Protein AF-A0A3D2NGG3-F1 (afdb_monomer)

Radius of gyration: 24.2 Å; Cα contacts (8 Å, |Δi|>4): 209; chains: 1; bounding box: 60×46×82 Å

Secondary structure (DSSP, 8-state):
-TT-HHHHHHHHHHHHHHSTTSBSTTSSB-GGG--S-GGGSHHHHHHHHHHHHHHHHHHHHHHHHHHHHTT-------HHHHHHHHHHHHHHHHHHHHHHHHHHHHHHHHHHHHHHHTT--TT-HHHHHHHHHHHHHHHHHHHHHHHHHHHHHHH-----HHHHHHHHHHHHHHHHHHHHHHHHHHHHHTT-HHHHHHHHHHHHHHHHHHHHHHHHHHHHHHHHHHHHHHTHHHHHS--SSHHHHHHHHHHHHHHHHHHHHHHHHHHHHHHHHHHHS--

Solvent-accessible surface area (backbone atoms only — not comparable to full-atom values): 15004 Å² total; per-residue (Å²): 118,98,83,41,69,71,63,48,53,42,48,47,52,39,47,23,72,75,41,58,40,48,52,36,95,81,32,69,36,48,71,83,77,61,77,61,72,48,79,79,34,73,67,31,49,50,49,49,52,51,49,53,52,51,51,35,48,51,49,48,54,51,26,51,52,44,10,56,72,60,73,52,77,82,72,98,63,61,68,67,61,56,50,53,52,31,47,54,50,52,50,51,51,52,50,49,49,54,48,48,27,51,48,51,55,51,48,57,54,51,48,51,53,53,30,60,74,68,71,46,62,83,85,38,70,65,55,50,51,52,50,51,48,51,51,54,52,52,50,32,51,50,41,17,50,48,44,39,50,49,44,55,74,42,38,78,56,88,61,55,68,70,40,40,51,56,19,13,46,53,21,8,53,46,48,48,54,47,48,59,53,42,58,58,51,56,68,64,44,72,83,40,80,89,44,23,59,56,46,28,51,50,45,43,51,49,49,53,51,52,48,50,50,33,49,49,54,20,46,48,48,24,45,53,46,35,52,45,62,75,36,56,68,51,59,76,67,42,64,91,42,76,66,50,44,53,52,50,54,52,51,53,52,52,50,51,55,48,53,51,52,50,52,53,50,51,54,51,51,52,53,52,51,58,52,61,77,73,109

pLDDT: mean 75.13, std 11.51, range [45.25, 94.81]

Mean predicted aligned error: 13.29 Å

Structure (mmCIF, N/CA/C/O backbone):
data_AF-A0A3D2NGG3-F1
#
_entry.id   AF-A0A3D2NGG3-F1
#
loop_
_atom_site.group_PDB
_atom_site.id
_atom_site.type_symbol
_atom_site.label_atom_id
_atom_site.label_alt_id
_atom_site.label_comp_id
_atom_site.label_asym_id
_atom_site.label_entity_id
_atom_site.label_seq_id
_atom_site.pdbx_PDB_ins_code
_atom_site.Cartn_x
_atom_site.Cartn_y
_atom_site.Cartn_z
_atom_site.occupancy
_atom_site.B_iso_or_equiv
_atom_site.auth_seq_id
_atom_site.auth_comp_id
_atom_site.auth_asym_id
_atom_site.auth_atom_id
_atom_site.pdbx_PDB_model_num
ATOM 1 N N . LEU A 1 1 ? 19.028 -17.824 -7.554 1.00 50.25 1 LEU A N 1
ATOM 2 C CA . LEU A 1 1 ? 19.155 -16.532 -8.267 1.00 50.25 1 LEU A CA 1
ATOM 3 C C . LEU A 1 1 ? 20.540 -16.339 -8.903 1.00 50.25 1 LEU A C 1
ATOM 5 O O . LEU A 1 1 ? 20.584 -15.770 -9.978 1.00 50.25 1 LEU A O 1
ATOM 9 N N . ALA A 1 2 ? 21.631 -16.884 -8.337 1.00 45.25 2 ALA A N 1
ATOM 10 C CA . ALA A 1 2 ? 23.031 -16.719 -8.787 1.00 45.25 2 ALA A CA 1
ATOM 11 C C . ALA A 1 2 ? 23.431 -17.315 -10.169 1.00 45.25 2 ALA A C 1
ATOM 13 O O . ALA A 1 2 ? 24.574 -17.709 -10.363 1.00 45.25 2 ALA A O 1
ATOM 14 N N . GLY A 1 3 ? 22.511 -17.426 -11.127 1.00 52.50 3 GLY A N 1
ATOM 15 C CA . GLY A 1 3 ? 22.815 -17.984 -12.452 1.00 52.50 3 GLY A CA 1
ATOM 16 C C . GLY A 1 3 ? 21.812 -17.646 -13.553 1.00 52.50 3 GLY A C 1
ATOM 17 O O . GLY A 1 3 ? 21.870 -18.258 -14.613 1.00 52.50 3 GLY A O 1
ATOM 18 N N . ASN A 1 4 ? 20.878 -16.717 -13.316 1.00 64.44 4 ASN A N 1
ATOM 19 C CA . ASN A 1 4 ? 19.940 -16.267 -14.342 1.00 64.44 4 ASN A CA 1
ATOM 20 C C . ASN A 1 4 ? 19.914 -14.727 -14.386 1.00 64.44 4 ASN A C 1
ATOM 22 O O . ASN A 1 4 ? 19.189 -14.132 -13.587 1.00 64.44 4 ASN A O 1
ATOM 26 N N . PRO A 1 5 ? 20.691 -14.098 -15.291 1.00 68.69 5 PRO A N 1
ATOM 27 C CA . PRO A 1 5 ? 20.763 -12.642 -15.438 1.00 68.69 5 PRO A CA 1
ATOM 28 C C . PRO A 1 5 ? 19.385 -12.002 -15.632 1.00 68.69 5 PRO A C 1
ATOM 30 O O . PRO A 1 5 ? 19.067 -11.022 -14.978 1.00 68.69 5 PRO A O 1
ATOM 33 N N . GLN A 1 6 ? 18.494 -12.648 -16.393 1.00 63.88 6 GLN A N 1
ATOM 34 C CA . GLN A 1 6 ? 17.134 -12.144 -16.615 1.00 63.88 6 GLN A CA 1
ATOM 35 C C . GLN A 1 6 ? 16.293 -12.094 -15.332 1.00 63.88 6 GLN A C 1
ATOM 37 O O . GLN A 1 6 ? 15.443 -11.224 -15.182 1.00 63.88 6 GLN A O 1
ATOM 42 N N . ALA A 1 7 ? 16.505 -13.027 -14.397 1.00 63.72 7 ALA A N 1
ATOM 43 C CA . ALA A 1 7 ? 15.802 -13.017 -13.114 1.00 63.72 7 ALA A CA 1
ATOM 44 C C . ALA A 1 7 ? 16.377 -11.974 -12.142 1.00 63.72 7 ALA A C 1
ATOM 46 O O . 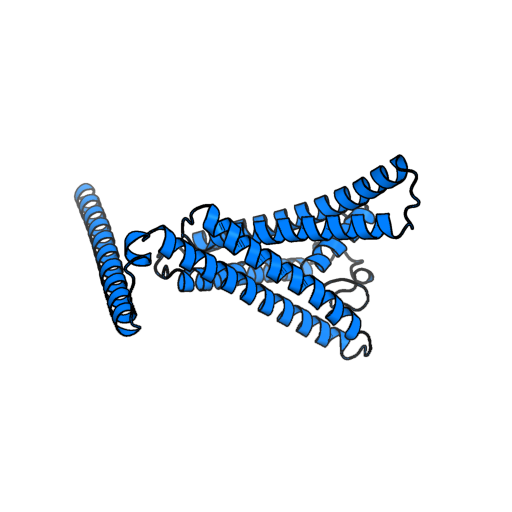ALA A 1 7 ? 15.672 -11.540 -11.234 1.00 63.72 7 ALA A O 1
ATOM 47 N N . TRP A 1 8 ? 17.650 -11.611 -12.311 1.00 67.12 8 TRP A N 1
ATOM 48 C CA . TRP A 1 8 ? 18.311 -10.558 -11.547 1.00 67.12 8 TRP A CA 1
ATOM 49 C C . TRP A 1 8 ? 17.863 -9.176 -12.025 1.00 67.12 8 TRP A C 1
ATOM 51 O O . TRP A 1 8 ? 17.394 -8.386 -11.212 1.00 67.12 8 TRP A O 1
ATOM 61 N N . ASP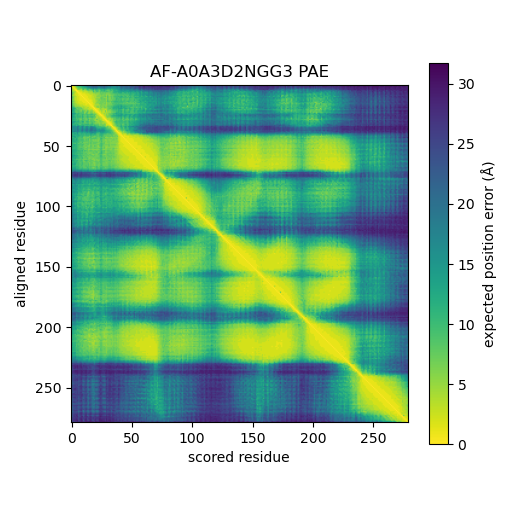 A 1 9 ? 17.862 -8.950 -13.338 1.00 68.06 9 ASP A N 1
ATOM 62 C CA . ASP A 1 9 ? 17.388 -7.701 -13.940 1.00 68.06 9 ASP A CA 1
ATOM 63 C C . ASP A 1 9 ? 15.902 -7.481 -13.647 1.00 68.06 9 ASP A C 1
ATOM 65 O O . ASP A 1 9 ? 15.510 -6.413 -13.196 1.00 68.06 9 ASP A O 1
ATOM 69 N N . ALA A 1 10 ? 15.071 -8.524 -13.750 1.00 65.25 10 ALA A N 1
ATOM 70 C CA . ALA A 1 10 ? 13.656 -8.413 -13.397 1.00 65.25 10 ALA A CA 1
ATOM 71 C C . ALA A 1 10 ? 13.411 -8.137 -11.901 1.00 65.25 10 ALA A C 1
ATOM 73 O O . ALA A 1 10 ? 12.390 -7.548 -11.545 1.00 65.25 10 ALA A O 1
ATOM 74 N N . LEU A 1 11 ? 14.314 -8.577 -11.015 1.00 67.19 11 LEU A N 1
ATOM 75 C CA . LEU A 1 11 ? 14.250 -8.243 -9.592 1.00 67.19 11 LEU A CA 1
ATOM 76 C C . LEU A 1 11 ? 14.628 -6.777 -9.368 1.00 67.19 11 LEU A C 1
ATOM 78 O O . LEU A 1 11 ? 13.937 -6.101 -8.609 1.00 67.19 11 LEU A O 1
ATOM 82 N N . ILE A 1 12 ? 15.685 -6.296 -10.029 1.00 69.81 12 ILE A N 1
ATOM 83 C CA . ILE A 1 12 ? 16.102 -4.889 -9.989 1.00 69.81 12 ILE A CA 1
ATOM 84 C C . ILE A 1 12 ? 14.973 -4.004 -10.514 1.00 69.81 12 ILE A C 1
ATOM 86 O O . ILE A 1 12 ? 14.537 -3.108 -9.800 1.00 69.81 12 ILE A O 1
ATOM 90 N N . ASP A 1 13 ? 14.415 -4.331 -11.678 1.00 66.44 13 ASP A N 1
ATOM 91 C CA . ASP A 1 13 ? 13.295 -3.609 -12.279 1.00 66.44 13 ASP A CA 1
ATOM 92 C C . ASP A 1 13 ? 12.064 -3.615 -11.368 1.00 66.44 13 ASP A C 1
ATOM 94 O O . ASP A 1 13 ? 11.377 -2.606 -11.234 1.00 66.44 13 ASP A O 1
ATOM 98 N N . ALA A 1 14 ? 11.744 -4.738 -10.720 1.00 65.75 14 ALA A N 1
ATOM 99 C CA . ALA A 1 14 ? 10.612 -4.801 -9.799 1.00 65.75 14 ALA A CA 1
ATOM 100 C C . ALA A 1 14 ? 10.831 -3.946 -8.545 1.00 65.75 14 ALA A C 1
ATOM 102 O O . ALA A 1 14 ? 9.887 -3.329 -8.050 1.00 65.75 14 ALA A O 1
ATOM 103 N N . VAL A 1 15 ? 12.062 -3.910 -8.030 1.00 67.81 15 VAL A N 1
ATOM 104 C CA . VAL A 1 15 ? 12.429 -3.080 -6.881 1.00 67.81 15 VAL A CA 1
ATOM 105 C C . VAL A 1 15 ? 12.409 -1.600 -7.259 1.00 67.81 15 VAL A C 1
ATOM 107 O O . VAL A 1 15 ? 11.800 -0.823 -6.528 1.00 67.81 15 VAL A O 1
ATOM 110 N N . ASP A 1 16 ? 12.990 -1.216 -8.395 1.00 70.56 16 ASP A N 1
ATOM 111 C CA . ASP A 1 16 ? 13.032 0.177 -8.857 1.00 70.56 16 ASP A CA 1
ATOM 112 C C . ASP A 1 16 ? 11.640 0.701 -9.251 1.00 70.56 16 ASP A C 1
ATOM 114 O O . ASP A 1 16 ? 11.283 1.829 -8.924 1.00 70.56 16 ASP A O 1
ATOM 118 N N . ASN A 1 17 ? 10.772 -0.146 -9.821 1.00 65.94 17 ASN A N 1
ATOM 119 C CA . ASN A 1 17 ? 9.373 0.221 -10.088 1.00 65.94 17 ASN A CA 1
ATOM 120 C C . ASN A 1 17 ? 8.585 0.566 -8.813 1.00 65.94 17 ASN A C 1
ATOM 122 O O . ASN A 1 17 ? 7.640 1.355 -8.855 1.00 65.94 17 ASN A O 1
ATOM 126 N N . VAL A 1 18 ? 8.935 -0.046 -7.681 1.00 64.06 18 VAL A N 1
ATOM 127 C CA . VAL A 1 18 ? 8.228 0.146 -6.404 1.00 64.06 18 VAL A CA 1
ATOM 128 C C . VAL A 1 18 ? 8.896 1.225 -5.561 1.00 64.06 18 VAL A C 1
ATOM 130 O O . VAL A 1 18 ? 8.219 1.943 -4.820 1.00 64.06 18 VAL A O 1
ATOM 133 N N . ILE A 1 19 ? 10.221 1.325 -5.642 1.00 67.25 19 ILE A N 1
ATOM 134 C CA . ILE A 1 19 ? 11.045 2.292 -4.929 1.00 67.25 19 ILE A CA 1
ATOM 135 C C . ILE A 1 19 ? 12.067 2.882 -5.914 1.00 67.25 19 ILE A C 1
ATOM 137 O O . ILE A 1 19 ? 13.219 2.438 -5.950 1.00 67.25 19 ILE A O 1
ATOM 141 N N . PRO A 1 20 ? 11.656 3.897 -6.686 1.00 65.38 20 PRO A N 1
ATOM 142 C CA . PRO A 1 20 ? 12.514 4.533 -7.677 1.00 65.38 20 PRO A CA 1
ATOM 143 C C . PRO A 1 20 ? 13.765 5.154 -7.044 1.00 65.38 20 PRO A C 1
ATOM 145 O O . PRO A 1 20 ? 13.686 5.878 -6.044 1.00 65.38 20 PRO A O 1
ATOM 148 N N . GLY A 1 21 ? 14.927 4.886 -7.645 1.00 63.31 21 GLY A N 1
ATOM 149 C CA . GLY A 1 21 ? 16.224 5.437 -7.229 1.00 63.31 21 GLY A CA 1
ATOM 150 C C . GLY A 1 21 ? 16.903 4.686 -6.078 1.00 63.31 21 GLY A C 1
ATOM 151 O O . GLY A 1 21 ? 17.885 5.180 -5.511 1.00 63.31 21 GLY A O 1
ATOM 152 N N . LEU A 1 22 ? 16.393 3.504 -5.716 1.00 68.94 22 LEU A N 1
ATOM 153 C CA . LEU A 1 22 ? 17.019 2.626 -4.727 1.00 68.94 22 LEU A CA 1
ATOM 154 C C . LEU A 1 22 ? 18.158 1.795 -5.337 1.00 68.94 22 LEU A C 1
ATOM 156 O O . LEU A 1 22 ? 19.201 1.651 -4.701 1.00 68.94 22 LEU A O 1
ATOM 160 N N . VAL A 1 23 ? 17.963 1.257 -6.546 1.00 64.62 23 VAL A N 1
ATOM 161 C CA . VAL A 1 23 ? 18.878 0.301 -7.191 1.00 64.62 23 VAL A CA 1
ATOM 162 C C . VAL A 1 23 ? 19.018 0.633 -8.679 1.00 64.62 23 VAL A C 1
ATOM 164 O O . VAL A 1 23 ? 18.010 0.770 -9.360 1.00 64.62 23 VAL A O 1
ATOM 167 N N . GLY A 1 24 ? 20.251 0.741 -9.184 1.00 63.25 24 GLY A N 1
ATOM 168 C CA . GLY A 1 24 ? 20.552 1.037 -10.595 1.00 63.25 24 GLY A CA 1
ATOM 169 C C . GLY A 1 24 ? 21.766 1.958 -10.773 1.00 63.25 24 GLY A C 1
ATOM 170 O O . GLY A 1 24 ? 22.259 2.523 -9.796 1.00 63.25 24 GLY A O 1
ATOM 171 N N . GLU A 1 25 ? 22.238 2.141 -12.012 1.00 57.00 25 GLU A N 1
ATOM 172 C CA . GLU A 1 25 ? 23.395 3.005 -12.316 1.00 57.00 25 GLU A CA 1
ATOM 173 C C . GLU A 1 25 ? 23.158 4.446 -11.811 1.00 57.00 25 GLU A C 1
ATOM 175 O O . GLU A 1 25 ? 22.238 5.140 -12.249 1.00 57.00 25 GLU A O 1
ATOM 180 N N . GLY A 1 26 ? 23.979 4.903 -10.856 1.00 59.25 26 GLY A N 1
ATOM 181 C CA . GLY A 1 26 ? 23.846 6.227 -10.225 1.00 59.25 26 GLY A CA 1
ATOM 182 C C . GLY A 1 26 ? 22.825 6.329 -9.076 1.00 59.25 26 GLY A C 1
ATOM 183 O O . GLY A 1 26 ? 22.528 7.443 -8.636 1.00 59.25 26 GLY A O 1
ATOM 184 N N . SER A 1 27 ? 22.303 5.200 -8.583 1.00 65.06 27 SER A N 1
ATOM 185 C CA . SER A 1 27 ? 21.376 5.105 -7.438 1.00 65.06 27 SER A CA 1
ATOM 186 C C . SER A 1 27 ? 22.094 4.826 -6.103 1.00 65.06 27 SER A C 1
ATOM 188 O O . SER A 1 27 ? 23.321 4.805 -6.038 1.00 65.06 27 SER A O 1
ATOM 190 N N . LEU A 1 28 ? 21.340 4.633 -5.007 1.00 65.31 28 LEU A N 1
ATOM 191 C CA . LEU A 1 28 ? 21.904 4.316 -3.677 1.00 65.31 28 LEU A CA 1
ATOM 192 C C . LEU A 1 28 ? 22.725 3.026 -3.651 1.00 65.31 28 LEU A C 1
ATOM 194 O O . LEU A 1 28 ? 23.661 2.917 -2.859 1.00 65.31 28 LEU A O 1
ATOM 198 N N . ILE A 1 29 ? 22.321 2.044 -4.455 1.00 66.69 29 ILE A N 1
ATOM 199 C CA . ILE A 1 29 ? 22.937 0.725 -4.532 1.00 66.69 29 ILE A CA 1
ATOM 200 C C . ILE A 1 29 ? 23.225 0.436 -6.003 1.00 66.69 29 ILE A C 1
ATOM 202 O O . ILE A 1 29 ? 22.293 0.310 -6.802 1.00 66.69 29 ILE A O 1
ATOM 206 N N . ASP A 1 30 ? 24.507 0.319 -6.339 1.00 66.44 30 ASP A N 1
ATOM 207 C CA . ASP A 1 30 ? 24.938 -0.122 -7.660 1.00 66.44 30 ASP A CA 1
ATOM 208 C C . ASP A 1 30 ? 24.925 -1.665 -7.710 1.00 66.44 30 ASP A C 1
ATOM 210 O O . ASP A 1 30 ? 25.570 -2.306 -6.870 1.00 66.44 30 ASP A O 1
ATOM 214 N N . PRO A 1 31 ? 24.159 -2.297 -8.620 1.00 63.16 31 PRO A N 1
ATOM 215 C CA . PRO A 1 31 ? 24.103 -3.753 -8.739 1.00 63.16 31 PRO A CA 1
ATOM 216 C C . PRO A 1 31 ? 25.460 -4.402 -9.016 1.00 63.16 31 PRO A C 1
ATOM 218 O O . PRO A 1 31 ? 25.675 -5.543 -8.598 1.00 63.16 31 PRO A O 1
ATOM 221 N N . ASP A 1 32 ? 26.369 -3.690 -9.683 1.00 66.88 32 ASP A N 1
ATOM 222 C CA . ASP A 1 32 ? 27.690 -4.206 -10.052 1.00 66.88 32 ASP A CA 1
ATOM 223 C C . ASP A 1 32 ? 28.629 -4.323 -8.836 1.00 66.88 32 ASP A C 1
ATOM 225 O O . ASP A 1 32 ? 29.522 -5.179 -8.802 1.00 66.88 32 ASP A O 1
ATOM 229 N N . ASP A 1 33 ? 28.354 -3.556 -7.774 1.00 65.62 33 ASP A N 1
ATOM 230 C CA . ASP A 1 33 ? 29.046 -3.639 -6.483 1.00 65.62 33 ASP A CA 1
ATOM 231 C C . ASP A 1 33 ? 28.549 -4.815 -5.611 1.00 65.62 33 ASP A C 1
ATOM 233 O O . ASP A 1 33 ? 29.164 -5.156 -4.597 1.00 65.62 33 ASP A O 1
ATOM 237 N N . LEU A 1 34 ? 27.455 -5.491 -5.996 1.00 63.12 34 LEU A N 1
ATOM 238 C CA . LEU A 1 34 ? 26.854 -6.619 -5.262 1.00 63.12 34 LEU A CA 1
ATOM 239 C C . LEU A 1 34 ? 27.427 -7.990 -5.681 1.00 63.12 34 LEU A C 1
ATOM 241 O O . LEU A 1 34 ? 26.733 -9.008 -5.639 1.00 63.12 34 LEU A O 1
ATOM 245 N N . THR A 1 35 ? 28.697 -8.036 -6.087 1.00 57.94 35 THR A N 1
ATOM 246 C CA . THR A 1 35 ? 29.365 -9.244 -6.608 1.00 57.94 35 THR A CA 1
ATOM 247 C C . THR A 1 35 ? 29.734 -10.276 -5.534 1.00 57.94 35 THR A C 1
ATOM 249 O O . THR A 1 35 ? 29.907 -11.455 -5.854 1.00 57.94 35 THR A O 1
ATOM 252 N N . GLU A 1 36 ? 29.805 -9.898 -4.255 1.00 58.12 36 GLU A N 1
ATOM 253 C CA . GLU A 1 36 ? 29.999 -10.858 -3.161 1.00 58.12 36 GLU A CA 1
ATOM 254 C C . GLU A 1 36 ? 28.663 -11.383 -2.601 1.00 58.12 36 GLU A C 1
ATOM 256 O O . GLU A 1 36 ? 27.677 -10.644 -2.568 1.00 58.12 36 GLU A O 1
ATOM 261 N N . PRO A 1 37 ? 28.589 -12.630 -2.079 1.00 58.28 37 PRO A N 1
ATOM 262 C CA . PRO A 1 37 ? 27.421 -13.135 -1.358 1.00 58.28 37 PRO A CA 1
ATOM 263 C C . PRO A 1 37 ? 27.252 -12.424 -0.000 1.00 58.28 37 PRO A C 1
ATOM 265 O O . PRO A 1 37 ? 27.333 -13.033 1.068 1.00 58.28 37 PRO A O 1
ATOM 268 N N . ILE A 1 38 ? 26.967 -11.119 -0.022 1.00 58.62 38 ILE A N 1
ATOM 269 C CA . ILE A 1 38 ? 26.677 -10.291 1.153 1.00 58.62 38 ILE A CA 1
ATOM 270 C C . ILE A 1 38 ? 25.535 -10.932 1.948 1.00 58.62 38 ILE A C 1
ATOM 272 O O . ILE A 1 38 ? 25.581 -10.936 3.176 1.00 58.62 38 ILE A O 1
ATOM 276 N N . ALA A 1 39 ? 24.583 -11.575 1.261 1.00 57.31 39 ALA A N 1
ATOM 277 C CA . ALA A 1 39 ? 23.449 -12.293 1.842 1.00 57.31 39 ALA A CA 1
ATOM 278 C C . ALA A 1 39 ? 23.824 -13.414 2.838 1.00 57.31 39 ALA A C 1
ATOM 280 O O . ALA A 1 39 ? 22.993 -13.770 3.669 1.00 57.31 39 ALA A O 1
ATOM 281 N N . LEU A 1 40 ? 25.046 -13.964 2.783 1.00 62.91 40 LEU A N 1
ATOM 282 C CA . LEU A 1 40 ? 25.532 -14.994 3.718 1.00 62.91 40 LEU A CA 1
ATOM 283 C C . LEU A 1 40 ? 26.563 -14.463 4.731 1.00 62.91 40 LEU A C 1
ATOM 285 O O . LEU A 1 40 ? 27.073 -15.226 5.551 1.00 62.91 40 LEU A O 1
ATOM 289 N N . SER A 1 41 ? 26.872 -13.166 4.696 1.00 80.12 41 SER A N 1
ATOM 290 C CA . SER A 1 41 ? 27.786 -12.524 5.644 1.00 80.12 41 SER A CA 1
ATOM 291 C C . SER A 1 41 ? 27.077 -12.131 6.948 1.00 80.12 41 SER A C 1
ATOM 293 O O . SER A 1 41 ? 25.864 -11.918 6.978 1.00 80.12 41 SER A O 1
ATOM 295 N N . PHE A 1 42 ? 27.836 -11.961 8.036 1.00 81.69 42 PHE A N 1
ATOM 296 C CA . PHE A 1 42 ? 27.299 -11.427 9.298 1.00 81.69 42 PHE A CA 1
ATOM 297 C C . PHE A 1 42 ? 26.666 -10.037 9.113 1.00 81.69 42 PHE A C 1
ATOM 299 O O . PHE A 1 42 ? 25.619 -9.748 9.691 1.00 81.69 42 PHE A O 1
ATOM 306 N N . ALA A 1 43 ? 27.264 -9.201 8.258 1.00 80.69 43 ALA A N 1
ATOM 307 C CA . ALA A 1 43 ? 26.724 -7.892 7.906 1.00 80.69 43 ALA A CA 1
ATOM 308 C C . ALA A 1 43 ? 25.381 -8.004 7.164 1.00 80.69 43 ALA A C 1
ATOM 310 O O . ALA A 1 43 ? 24.451 -7.271 7.489 1.00 80.69 43 ALA A O 1
ATOM 311 N N . GLY A 1 44 ? 25.248 -8.954 6.233 1.00 80.50 44 GLY A N 1
ATOM 312 C CA . GLY A 1 44 ? 23.994 -9.230 5.526 1.00 80.50 44 GLY A CA 1
ATOM 313 C C . GLY A 1 44 ? 22.899 -9.794 6.427 1.00 80.50 44 GLY A C 1
ATOM 314 O O . GLY A 1 44 ? 21.737 -9.417 6.310 1.00 80.50 44 GLY A O 1
ATOM 315 N N . ALA A 1 45 ? 23.259 -10.652 7.384 1.00 82.19 45 ALA A N 1
ATOM 316 C CA . ALA A 1 45 ? 22.313 -11.125 8.389 1.00 82.19 45 ALA A CA 1
ATOM 317 C C . ALA A 1 45 ? 21.804 -9.965 9.263 1.00 82.19 45 ALA A C 1
ATOM 319 O O . ALA A 1 45 ? 20.603 -9.847 9.507 1.00 82.19 45 ALA A O 1
ATOM 320 N N . LEU A 1 46 ? 22.703 -9.077 9.703 1.00 87.00 46 LEU A N 1
ATOM 321 C CA . LEU A 1 46 ? 22.342 -7.925 10.526 1.00 87.00 46 LEU A CA 1
ATOM 322 C C . LEU A 1 46 ? 21.505 -6.896 9.750 1.00 87.00 46 LEU A C 1
ATOM 324 O O . LEU A 1 46 ? 20.530 -6.374 10.293 1.00 87.00 46 LEU A O 1
ATOM 328 N N . SER A 1 47 ? 21.836 -6.636 8.481 1.00 83.81 47 SER A N 1
ATOM 329 C CA . SER A 1 47 ? 21.060 -5.734 7.624 1.00 83.81 47 SER A CA 1
ATOM 330 C C . SER A 1 47 ? 19.663 -6.285 7.343 1.00 83.81 47 SER A C 1
ATOM 332 O O . SER A 1 47 ? 18.694 -5.531 7.409 1.00 83.81 47 SER A O 1
ATOM 334 N N . LEU A 1 48 ? 19.525 -7.600 7.137 1.00 82.62 48 LEU A N 1
ATOM 335 C CA . LEU A 1 48 ? 18.230 -8.255 6.964 1.00 82.62 48 LEU A CA 1
ATOM 336 C C . LEU A 1 48 ? 17.355 -8.123 8.217 1.00 82.62 48 LEU A C 1
ATOM 338 O O . LEU A 1 48 ? 16.175 -7.791 8.113 1.00 82.62 48 LEU A O 1
ATOM 342 N N . VAL A 1 49 ? 17.926 -8.335 9.406 1.00 86.19 49 VAL A N 1
ATOM 343 C CA . VAL A 1 49 ? 17.205 -8.146 10.676 1.00 86.19 49 VAL A CA 1
ATOM 344 C C . VAL A 1 49 ? 16.763 -6.690 10.839 1.00 86.19 49 VAL A C 1
ATOM 346 O O . VAL A 1 49 ? 15.611 -6.440 11.196 1.00 86.19 49 VAL A O 1
ATOM 349 N N . GLY A 1 50 ? 17.643 -5.733 10.532 1.00 87.81 50 GLY A N 1
ATOM 350 C CA . GLY A 1 50 ? 17.315 -4.307 10.545 1.00 87.81 50 GLY A CA 1
ATOM 351 C C . GLY A 1 50 ? 16.185 -3.954 9.575 1.00 87.81 50 GLY A C 1
ATOM 352 O O . GLY A 1 50 ? 15.240 -3.269 9.962 1.00 87.81 50 GLY A O 1
ATOM 353 N N . LEU A 1 51 ? 16.232 -4.480 8.349 1.00 84.19 51 LEU A N 1
ATOM 354 C CA . LEU A 1 51 ? 15.217 -4.269 7.316 1.00 84.19 51 LEU A CA 1
ATOM 355 C C . LEU A 1 51 ? 13.856 -4.840 7.728 1.00 84.19 51 LEU A C 1
ATOM 357 O O . LEU A 1 51 ? 12.841 -4.154 7.616 1.00 84.19 51 LEU A O 1
ATOM 361 N N . ILE A 1 52 ? 13.826 -6.068 8.252 1.00 82.88 52 ILE A N 1
ATOM 362 C CA . ILE A 1 52 ? 12.596 -6.694 8.756 1.00 82.88 52 ILE A CA 1
ATOM 363 C C . ILE A 1 52 ? 12.034 -5.879 9.926 1.00 82.88 52 ILE A C 1
ATOM 365 O O . ILE A 1 52 ? 10.835 -5.604 9.963 1.00 82.88 52 ILE A O 1
ATOM 369 N N . GLY A 1 53 ? 12.892 -5.445 10.854 1.00 84.25 53 GLY A N 1
ATOM 370 C CA . GLY A 1 53 ? 12.499 -4.583 11.968 1.00 84.25 53 GLY A CA 1
ATOM 371 C C . GLY A 1 53 ? 11.888 -3.261 11.497 1.00 84.25 53 GLY A C 1
ATOM 372 O O . GLY A 1 53 ? 10.819 -2.874 11.972 1.00 84.25 53 GLY A O 1
ATOM 373 N N . ALA A 1 54 ? 12.512 -2.605 10.517 1.00 85.75 54 ALA A N 1
ATOM 374 C CA . ALA A 1 54 ? 12.015 -1.369 9.921 1.00 85.75 54 ALA A CA 1
ATOM 375 C C . ALA A 1 54 ? 10.674 -1.574 9.199 1.00 85.75 54 ALA A C 1
ATOM 377 O O . ALA A 1 54 ? 9.750 -0.788 9.401 1.00 85.75 54 ALA A O 1
ATOM 378 N N . ALA A 1 55 ? 10.525 -2.652 8.423 1.00 82.94 55 ALA A N 1
ATOM 379 C CA . ALA A 1 55 ? 9.285 -2.977 7.717 1.00 82.94 55 ALA A CA 1
ATOM 380 C C . ALA A 1 55 ? 8.124 -3.244 8.688 1.00 82.94 55 ALA A C 1
ATOM 382 O O . ALA A 1 55 ? 7.026 -2.711 8.527 1.00 82.94 55 ALA A O 1
ATOM 383 N N . ILE A 1 56 ? 8.375 -4.021 9.743 1.00 82.94 56 ILE A N 1
ATOM 384 C CA . ILE A 1 56 ? 7.401 -4.280 10.807 1.00 82.94 56 ILE A CA 1
ATOM 385 C C . ILE A 1 56 ? 7.010 -2.980 11.519 1.00 82.94 56 ILE A C 1
ATOM 387 O O . ILE A 1 56 ? 5.823 -2.763 11.781 1.00 82.94 56 ILE A O 1
ATOM 391 N N . GLY A 1 57 ? 7.988 -2.119 11.818 1.00 84.19 57 GLY A N 1
ATOM 392 C CA . GLY A 1 57 ? 7.763 -0.805 12.415 1.00 84.19 57 GLY A CA 1
ATOM 393 C C . GLY A 1 57 ? 6.912 0.096 11.521 1.00 84.19 57 GLY A C 1
ATOM 394 O O . GLY A 1 57 ? 5.932 0.669 11.991 1.00 84.19 57 GLY A O 1
ATOM 395 N N . ALA A 1 58 ? 7.214 0.153 10.223 1.00 85.62 58 ALA A N 1
ATOM 396 C CA . ALA A 1 58 ? 6.452 0.919 9.239 1.00 85.62 58 ALA A CA 1
ATOM 397 C C . ALA A 1 58 ? 4.993 0.444 9.142 1.00 85.62 58 ALA A C 1
ATOM 399 O O . ALA A 1 58 ? 4.074 1.262 9.197 1.00 85.62 58 ALA A O 1
ATOM 400 N N . ILE A 1 59 ? 4.762 -0.874 9.090 1.00 84.50 59 ILE A N 1
ATOM 401 C CA . ILE A 1 59 ? 3.412 -1.462 9.107 1.00 84.50 59 ILE A CA 1
ATOM 402 C C . ILE A 1 59 ? 2.685 -1.128 10.414 1.00 84.50 59 ILE A C 1
ATOM 404 O O . ILE A 1 59 ? 1.492 -0.823 10.394 1.00 84.50 59 ILE A O 1
ATOM 408 N N . GLY A 1 60 ? 3.389 -1.177 11.548 1.00 83.12 60 GLY A N 1
ATOM 409 C CA . GLY A 1 60 ? 2.856 -0.783 12.850 1.00 83.12 60 GLY A CA 1
ATOM 410 C C . GLY A 1 60 ? 2.392 0.673 12.863 1.00 83.12 60 GLY A C 1
ATOM 411 O O . GLY A 1 60 ? 1.242 0.941 13.200 1.00 83.12 60 GLY A O 1
ATOM 412 N N . SER A 1 61 ? 3.245 1.597 12.420 1.00 87.38 61 SER A N 1
ATOM 413 C CA . SER A 1 61 ? 2.928 3.027 12.322 1.00 87.38 61 SER A CA 1
ATOM 414 C C . SER A 1 61 ? 1.751 3.296 11.387 1.00 87.38 61 SER A C 1
ATOM 416 O O . SER A 1 61 ? 0.837 4.037 11.748 1.00 87.38 61 SER A O 1
ATOM 418 N N . LEU A 1 62 ? 1.725 2.652 10.216 1.00 86.19 62 LEU A N 1
ATOM 419 C CA . LEU A 1 62 ? 0.626 2.785 9.262 1.00 86.19 62 LEU A CA 1
ATOM 420 C C . LEU A 1 62 ? -0.686 2.246 9.842 1.00 86.19 62 LEU A C 1
ATOM 422 O O . LEU A 1 62 ? -1.730 2.878 9.698 1.00 86.19 62 LEU A O 1
ATOM 426 N N . ARG A 1 63 ? -0.642 1.110 10.549 1.00 86.81 63 ARG A N 1
ATOM 427 C CA . ARG A 1 63 ? -1.812 0.555 11.240 1.00 86.81 63 ARG A CA 1
ATOM 428 C C . ARG A 1 63 ? -2.354 1.539 12.260 1.00 86.81 63 ARG A C 1
ATOM 430 O O . ARG A 1 63 ? -3.559 1.772 12.267 1.00 86.81 63 ARG A O 1
ATOM 437 N N . THR A 1 64 ? -1.489 2.084 13.109 1.00 85.31 64 THR A N 1
ATOM 438 C CA . THR A 1 64 ? -1.886 3.064 14.121 1.00 85.31 64 THR A CA 1
ATOM 439 C C . THR A 1 64 ? -2.530 4.271 13.456 1.00 85.31 64 THR A C 1
ATOM 441 O O . THR A 1 64 ? -3.647 4.614 13.815 1.00 85.31 64 THR A O 1
ATOM 444 N N . ALA A 1 65 ? -1.912 4.835 12.416 1.00 88.56 65 ALA A N 1
ATOM 445 C CA . ALA A 1 65 ? -2.463 5.978 11.693 1.00 88.56 65 ALA A CA 1
ATOM 446 C C . ALA A 1 65 ? -3.843 5.686 11.071 1.00 88.56 65 ALA A C 1
ATOM 448 O O . ALA A 1 65 ? -4.776 6.466 11.257 1.00 88.56 65 ALA A O 1
ATOM 449 N N . ILE A 1 66 ? -4.016 4.545 10.390 1.00 87.75 66 ILE A N 1
ATOM 450 C CA . ILE A 1 66 ? -5.310 4.155 9.803 1.00 87.75 66 ILE A CA 1
ATOM 451 C C . ILE A 1 66 ? -6.360 3.919 10.898 1.00 87.75 66 ILE A C 1
ATOM 453 O O . ILE A 1 66 ? -7.506 4.335 10.744 1.00 87.75 66 ILE A O 1
ATOM 457 N N . ARG A 1 67 ? -5.992 3.281 12.016 1.00 85.62 67 ARG A N 1
ATOM 458 C CA . ARG A 1 67 ? -6.901 3.068 13.154 1.00 85.62 67 ARG A CA 1
ATOM 459 C C . ARG A 1 67 ? -7.289 4.370 13.841 1.00 85.62 67 ARG A C 1
ATOM 461 O O . ARG A 1 67 ? -8.438 4.497 14.243 1.00 85.62 67 ARG A O 1
ATOM 468 N N . THR A 1 68 ? -6.377 5.334 13.935 1.00 86.75 68 THR A N 1
ATOM 469 C CA . THR A 1 68 ? -6.678 6.687 14.416 1.00 86.75 68 THR A CA 1
ATOM 470 C C . THR A 1 68 ? -7.674 7.385 13.494 1.00 86.75 68 THR A C 1
ATOM 472 O O . THR A 1 68 ? -8.630 7.971 13.982 1.00 86.75 68 THR A O 1
ATOM 475 N N . ILE A 1 69 ? -7.518 7.268 12.171 1.00 86.88 69 ILE A N 1
ATOM 476 C CA . ILE A 1 69 ? -8.498 7.796 11.202 1.00 86.88 69 ILE A CA 1
ATOM 477 C C . ILE A 1 69 ? -9.860 7.099 11.351 1.00 86.88 69 ILE A C 1
ATOM 479 O O . ILE A 1 69 ? -10.896 7.739 11.209 1.00 86.88 69 ILE A O 1
ATOM 483 N N . ALA A 1 70 ? -9.861 5.796 11.634 1.00 83.00 70 ALA A N 1
ATOM 484 C CA . ALA A 1 70 ? -11.068 4.996 11.831 1.00 83.00 70 ALA A CA 1
ATOM 485 C C . ALA A 1 70 ? -11.697 5.123 13.232 1.00 83.00 70 ALA A C 1
ATOM 487 O O . ALA A 1 70 ? -12.692 4.452 13.494 1.00 83.00 70 ALA A O 1
ATOM 488 N N . ASP A 1 71 ? -11.110 5.925 14.126 1.00 78.44 71 ASP A N 1
ATOM 489 C CA . ASP A 1 71 ? -11.500 6.063 15.536 1.00 78.44 71 ASP A CA 1
ATOM 490 C C . ASP A 1 71 ? -11.558 4.714 16.297 1.00 78.44 71 ASP A C 1
ATOM 492 O O . ASP A 1 71 ? -12.395 4.460 17.161 1.00 78.44 71 ASP A O 1
ATOM 496 N N . LYS A 1 72 ? -10.646 3.794 15.947 1.00 69.31 72 LYS A N 1
ATOM 497 C CA . LYS A 1 72 ? -10.512 2.431 16.504 1.00 69.31 72 LYS A CA 1
ATOM 498 C C . LYS A 1 72 ? -9.247 2.271 17.351 1.00 69.31 72 LYS A C 1
ATOM 500 O O . LYS A 1 72 ? -8.537 1.273 17.238 1.00 69.31 72 LYS A O 1
ATOM 505 N N . VAL A 1 73 ? -8.924 3.272 18.167 1.00 61.53 73 VAL A N 1
ATOM 506 C CA . VAL A 1 73 ? -7.642 3.336 18.898 1.00 61.53 73 VAL A CA 1
ATOM 507 C C . VAL A 1 73 ? -7.527 2.281 20.018 1.00 61.53 73 VAL A C 1
ATOM 509 O O . VAL A 1 73 ? -6.414 1.955 20.422 1.00 61.53 73 VAL A O 1
ATOM 512 N N . HIS A 1 74 ? -8.632 1.667 20.450 1.00 53.00 74 HIS A N 1
ATOM 513 C CA . HIS A 1 74 ? -8.653 0.720 21.569 1.00 53.00 74 HIS A CA 1
ATOM 514 C C . HIS A 1 74 ? -8.660 -0.733 21.084 1.00 53.00 74 HIS A C 1
ATOM 516 O O . HIS A 1 74 ? -9.659 -1.225 20.567 1.00 53.00 74 HIS A O 1
ATOM 522 N N . ASP A 1 75 ? -7.521 -1.411 21.223 1.00 54.97 75 ASP A N 1
ATOM 523 C CA . ASP A 1 75 ? -7.391 -2.851 20.999 1.00 54.97 75 ASP A CA 1
ATOM 524 C C . ASP A 1 75 ? -6.265 -3.355 21.922 1.00 54.97 75 ASP A C 1
ATOM 526 O O . ASP A 1 75 ? -5.080 -3.233 21.593 1.00 54.97 75 ASP A O 1
ATOM 530 N N . ASP A 1 76 ? -6.627 -3.898 23.089 1.00 50.81 76 ASP A N 1
ATOM 531 C CA . ASP A 1 76 ? -5.711 -4.560 24.033 1.00 50.81 76 ASP A CA 1
ATOM 532 C C . ASP A 1 76 ? -5.284 -5.931 23.477 1.00 50.81 76 ASP A C 1
ATOM 534 O O . ASP A 1 76 ? -5.656 -6.999 23.965 1.00 50.81 76 ASP A O 1
ATOM 538 N N . VAL A 1 77 ? -4.521 -5.929 22.382 1.00 59.47 77 VAL A N 1
ATOM 539 C CA . 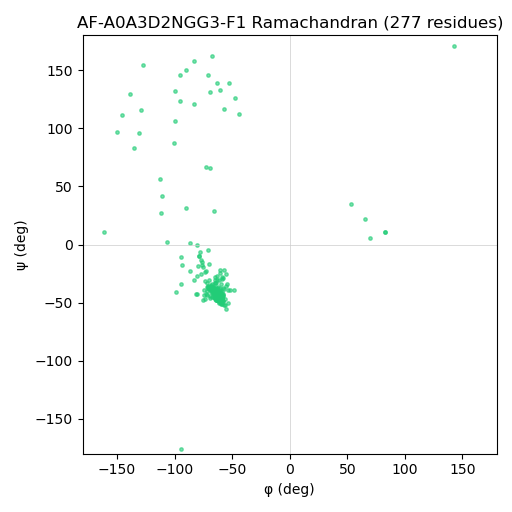VAL A 1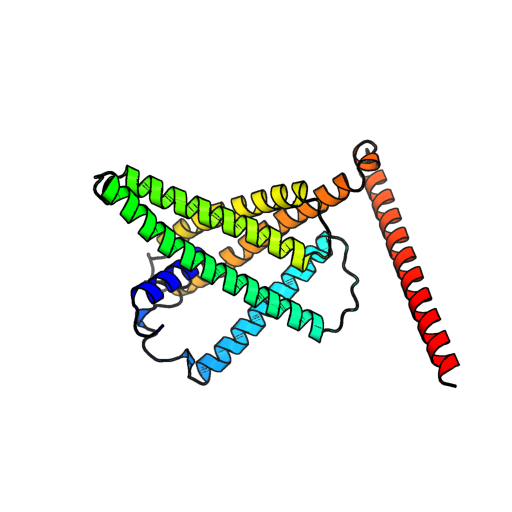 77 ? -3.998 -7.157 21.773 1.00 59.47 77 VAL A CA 1
ATOM 540 C C . VAL A 1 77 ? -2.551 -7.361 22.205 1.00 59.47 77 VAL A C 1
ATOM 542 O O . VAL A 1 77 ? -1.720 -6.461 22.095 1.00 59.47 77 VAL A O 1
ATOM 545 N N . PHE A 1 78 ? -2.228 -8.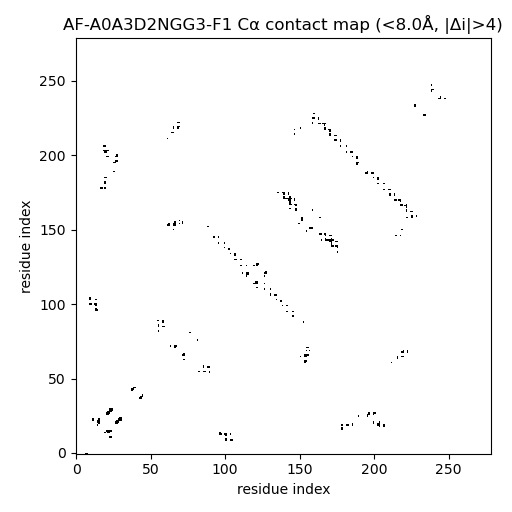579 22.649 1.00 65.81 78 PHE A N 1
ATOM 546 C CA . PHE A 1 78 ? -0.873 -8.984 23.032 1.00 65.81 78 PHE A CA 1
ATOM 547 C C . PHE A 1 78 ? 0.161 -8.563 21.971 1.00 65.81 78 PHE A C 1
ATOM 549 O O . PHE A 1 78 ? 0.049 -8.936 20.798 1.00 65.81 78 PHE A O 1
ATOM 556 N N . PHE A 1 79 ? 1.201 -7.835 22.391 1.00 70.88 79 PHE A N 1
ATOM 557 C CA . PHE A 1 79 ? 2.236 -7.259 21.517 1.00 70.88 79 PHE A CA 1
ATOM 558 C C . PHE A 1 79 ? 2.822 -8.264 20.507 1.00 70.88 79 PHE A C 1
ATOM 560 O O . PHE A 1 79 ? 3.027 -7.940 19.337 1.00 70.88 79 PHE A O 1
ATOM 567 N N . LEU A 1 80 ? 3.024 -9.519 20.923 1.00 70.75 80 LEU A N 1
ATOM 568 C CA . LEU A 1 80 ? 3.577 -10.571 20.065 1.00 70.75 80 LEU A CA 1
ATOM 569 C C . LEU A 1 80 ? 2.656 -10.949 18.890 1.00 70.75 80 LEU A C 1
ATOM 571 O O . LEU A 1 80 ? 3.137 -11.197 17.786 1.00 70.75 80 LEU A O 1
ATOM 575 N N . LEU A 1 81 ? 1.334 -10.964 19.096 1.00 71.19 81 LEU A N 1
ATOM 576 C CA . LEU A 1 81 ? 0.360 -11.266 18.038 1.00 71.19 81 LEU A CA 1
ATOM 577 C C . LEU A 1 81 ? 0.272 -10.123 17.023 1.00 71.19 81 LEU A C 1
ATOM 579 O O . LEU A 1 81 ? 0.167 -10.362 15.819 1.00 71.19 81 LEU A O 1
ATOM 583 N N . VAL A 1 82 ? 0.373 -8.880 17.501 1.00 72.25 82 VAL A N 1
ATOM 584 C CA . VAL A 1 82 ? 0.469 -7.683 16.654 1.00 72.25 82 VAL A CA 1
ATOM 585 C C . VAL A 1 82 ? 1.711 -7.771 15.763 1.00 72.25 82 VAL A C 1
ATOM 587 O O . VAL A 1 82 ? 1.607 -7.531 14.558 1.00 72.25 82 VAL A O 1
ATOM 590 N N . MET A 1 83 ? 2.845 -8.182 16.338 1.00 72.19 83 MET A N 1
ATOM 591 C CA . MET A 1 83 ? 4.118 -8.369 15.641 1.00 72.19 83 MET A CA 1
ATOM 592 C C . MET A 1 83 ? 4.044 -9.462 14.573 1.00 72.19 83 MET A C 1
ATOM 594 O O . MET A 1 83 ? 4.430 -9.237 13.428 1.00 72.19 83 MET A O 1
ATOM 598 N N . LEU A 1 84 ? 3.491 -10.629 14.916 1.00 77.31 84 LEU A N 1
ATOM 599 C CA . LEU A 1 84 ? 3.342 -11.746 13.983 1.00 77.31 84 LEU A CA 1
ATOM 600 C C . LEU A 1 84 ? 2.414 -11.383 12.817 1.00 77.31 84 LEU A C 1
ATOM 602 O O . LEU A 1 84 ? 2.707 -11.702 11.666 1.00 77.31 84 LEU A O 1
ATOM 606 N N . ARG A 1 85 ? 1.324 -10.653 13.091 1.00 76.44 85 ARG A N 1
ATOM 607 C CA . ARG A 1 85 ? 0.419 -10.152 12.048 1.00 76.44 85 ARG A CA 1
ATOM 608 C C . ARG A 1 85 ? 1.104 -9.129 11.142 1.00 76.44 85 ARG A C 1
ATOM 610 O O . ARG A 1 85 ? 0.868 -9.148 9.938 1.00 76.44 85 ARG A O 1
ATOM 617 N N . ASN A 1 86 ? 1.954 -8.258 11.695 1.00 77.94 86 ASN A N 1
ATOM 618 C CA . ASN A 1 86 ? 2.768 -7.331 10.900 1.00 77.94 86 ASN A CA 1
ATOM 619 C C . ASN A 1 86 ? 3.753 -8.083 10.005 1.00 77.94 86 ASN A C 1
ATOM 621 O O . ASN A 1 86 ? 3.874 -7.741 8.835 1.00 77.94 86 ASN A O 1
ATOM 625 N N . LEU A 1 87 ? 4.403 -9.126 10.527 1.00 77.50 87 LEU A N 1
ATOM 626 C CA . LEU A 1 87 ? 5.319 -9.959 9.754 1.00 77.50 87 LEU A CA 1
ATOM 627 C C . LEU A 1 87 ? 4.598 -10.674 8.606 1.00 77.50 87 LEU A C 1
ATOM 629 O O . LEU A 1 87 ? 5.076 -10.651 7.478 1.00 77.50 87 LEU A O 1
ATOM 633 N N . LEU A 1 88 ? 3.428 -11.263 8.865 1.00 78.81 88 LEU A N 1
ATOM 634 C CA . LEU A 1 88 ? 2.635 -11.925 7.826 1.00 78.81 88 LEU A CA 1
ATOM 635 C C . LEU A 1 88 ? 2.233 -10.932 6.730 1.00 78.81 88 LEU A C 1
ATOM 637 O O . LEU A 1 88 ? 2.319 -11.243 5.546 1.00 78.81 88 LEU A O 1
ATOM 641 N N . LEU A 1 89 ? 1.868 -9.709 7.115 1.00 73.62 89 LEU A N 1
ATOM 642 C CA . LEU A 1 89 ? 1.544 -8.657 6.162 1.00 73.62 89 LEU A CA 1
ATOM 643 C C . LEU A 1 89 ? 2.766 -8.188 5.360 1.00 73.62 89 LEU A C 1
ATOM 645 O O . LEU A 1 89 ? 2.652 -7.994 4.155 1.00 73.62 89 LEU A O 1
ATOM 649 N N . ALA A 1 90 ? 3.933 -8.070 5.997 1.00 73.12 90 ALA A N 1
ATOM 650 C CA . ALA A 1 90 ? 5.190 -7.785 5.308 1.00 73.12 90 ALA A CA 1
ATOM 651 C C . ALA A 1 90 ? 5.513 -8.872 4.271 1.00 73.12 90 ALA A C 1
ATOM 653 O O . ALA A 1 90 ? 5.863 -8.559 3.137 1.00 73.12 90 ALA A O 1
ATOM 654 N N . ILE A 1 91 ? 5.323 -10.147 4.631 1.00 76.38 91 ILE A N 1
ATOM 655 C CA . ILE A 1 91 ? 5.486 -11.284 3.715 1.00 76.38 91 ILE A CA 1
ATOM 656 C C . ILE A 1 91 ? 4.472 -11.209 2.570 1.00 76.38 91 ILE A C 1
ATOM 658 O O . ILE A 1 91 ? 4.843 -11.442 1.426 1.00 76.38 91 ILE A O 1
ATOM 662 N N . ALA A 1 92 ? 3.213 -10.858 2.844 1.00 74.19 92 ALA A N 1
ATOM 663 C CA . ALA A 1 92 ? 2.187 -10.714 1.813 1.00 74.19 92 ALA A CA 1
ATOM 664 C C . ALA A 1 92 ? 2.517 -9.586 0.821 1.00 74.19 92 ALA A C 1
ATOM 666 O O . ALA A 1 92 ? 2.364 -9.775 -0.383 1.00 74.19 92 ALA A O 1
ATOM 667 N N . ILE A 1 93 ? 3.026 -8.449 1.307 1.00 70.19 93 ILE A N 1
ATOM 668 C CA . ILE A 1 93 ? 3.526 -7.359 0.457 1.00 70.19 93 ILE A CA 1
ATOM 669 C C . ILE A 1 93 ? 4.717 -7.848 -0.374 1.00 70.19 93 ILE A C 1
ATOM 671 O O . ILE A 1 93 ? 4.720 -7.670 -1.588 1.00 70.19 93 ILE A O 1
ATOM 675 N N . GLY A 1 94 ? 5.685 -8.533 0.245 1.00 70.38 94 GLY A N 1
ATOM 676 C CA . GLY A 1 94 ? 6.833 -9.116 -0.457 1.00 70.38 94 GLY A CA 1
ATOM 677 C C . GLY A 1 94 ? 6.432 -10.128 -1.537 1.00 70.38 94 GLY A C 1
ATOM 678 O O . GLY A 1 94 ? 6.970 -10.109 -2.640 1.00 70.38 94 GLY A O 1
ATOM 679 N N . ALA A 1 95 ? 5.437 -10.973 -1.263 1.00 73.81 95 ALA A N 1
ATOM 680 C CA . ALA A 1 95 ? 4.867 -11.889 -2.246 1.00 73.81 95 ALA A CA 1
ATOM 681 C C . ALA A 1 95 ? 4.139 -11.139 -3.374 1.00 73.81 95 ALA A C 1
ATOM 683 O O . ALA A 1 95 ? 4.234 -11.543 -4.530 1.00 73.81 95 ALA A O 1
ATOM 684 N N . GLY A 1 96 ? 3.462 -10.031 -3.057 1.00 69.56 96 GLY A N 1
ATOM 685 C CA . GLY A 1 96 ? 2.871 -9.123 -4.039 1.00 69.56 96 GLY A CA 1
ATOM 686 C C . GLY A 1 96 ? 3.916 -8.513 -4.974 1.00 69.56 96 GLY A C 1
ATOM 687 O O . GLY A 1 96 ? 3.709 -8.505 -6.182 1.00 69.56 96 GLY A O 1
ATOM 688 N N . LEU A 1 97 ? 5.070 -8.098 -4.442 1.00 65.69 97 LEU A N 1
ATOM 689 C CA . LEU A 1 97 ? 6.204 -7.612 -5.238 1.00 65.69 97 LEU A CA 1
ATOM 690 C C . LEU A 1 97 ? 6.773 -8.702 -6.148 1.00 65.69 97 LEU A C 1
ATOM 692 O O . LEU A 1 97 ? 7.017 -8.460 -7.326 1.00 65.69 97 LEU A O 1
ATOM 696 N N . ALA A 1 98 ? 6.927 -9.924 -5.637 1.00 69.88 98 ALA A N 1
ATOM 697 C CA . ALA A 1 98 ? 7.368 -11.054 -6.450 1.00 69.88 98 ALA A CA 1
ATOM 698 C C . ALA A 1 98 ? 6.361 -11.388 -7.567 1.00 69.88 98 ALA A C 1
ATOM 700 O O . ALA A 1 98 ? 6.757 -11.690 -8.692 1.00 69.88 98 ALA A O 1
ATOM 701 N N . ALA A 1 99 ? 5.060 -11.299 -7.279 1.00 69.69 99 ALA A N 1
ATOM 702 C CA . ALA A 1 99 ? 4.009 -11.468 -8.276 1.00 69.69 99 ALA A CA 1
ATOM 703 C C . ALA A 1 99 ? 4.013 -10.333 -9.313 1.00 69.69 99 ALA A C 1
ATOM 705 O O . ALA A 1 99 ? 3.814 -10.606 -10.493 1.00 69.69 99 ALA A O 1
ATOM 706 N N . ALA A 1 100 ? 4.287 -9.093 -8.898 1.00 64.88 100 ALA A N 1
ATOM 707 C CA . ALA A 1 100 ? 4.461 -7.950 -9.789 1.00 64.88 100 ALA A CA 1
ATOM 708 C C . ALA A 1 100 ? 5.649 -8.164 -10.735 1.00 64.88 100 ALA A C 1
ATOM 710 O O . ALA A 1 100 ? 5.487 -8.060 -11.945 1.00 64.88 100 ALA A O 1
ATOM 711 N N . ALA A 1 101 ? 6.803 -8.572 -10.199 1.00 65.44 101 ALA A N 1
ATOM 712 C CA . ALA A 1 101 ? 7.983 -8.921 -10.986 1.00 65.44 101 ALA A CA 1
ATOM 713 C C . ALA A 1 101 ? 7.664 -10.016 -12.016 1.00 65.44 101 ALA A C 1
ATOM 715 O O . ALA A 1 101 ? 7.967 -9.882 -13.200 1.00 65.44 101 ALA A O 1
ATOM 716 N N . ALA A 1 102 ? 6.981 -11.081 -11.582 1.00 69.00 102 ALA A N 1
ATOM 717 C CA . ALA A 1 102 ? 6.552 -12.157 -12.467 1.00 69.00 102 ALA A CA 1
ATOM 718 C C . ALA A 1 102 ? 5.577 -11.662 -13.549 1.00 69.00 102 ALA A C 1
ATOM 720 O O . ALA A 1 102 ? 5.706 -12.048 -14.709 1.00 69.00 102 ALA A O 1
ATOM 721 N N . ALA A 1 103 ? 4.634 -10.787 -13.196 1.00 67.00 103 ALA A N 1
ATOM 722 C CA . ALA A 1 103 ? 3.702 -10.182 -14.141 1.00 67.00 103 ALA A CA 1
ATOM 723 C C . ALA A 1 103 ? 4.421 -9.291 -15.162 1.00 67.00 103 ALA A C 1
ATOM 725 O O . ALA A 1 103 ? 4.069 -9.338 -16.338 1.00 67.00 103 ALA A O 1
ATOM 726 N N . THR A 1 104 ? 5.455 -8.548 -14.757 1.00 64.94 104 THR A N 1
ATOM 727 C CA . THR A 1 104 ? 6.299 -7.757 -15.662 1.00 64.94 104 THR A CA 1
ATOM 728 C C . THR A 1 104 ? 7.037 -8.654 -16.652 1.00 64.94 104 THR A C 1
ATOM 730 O O . THR A 1 104 ? 6.974 -8.394 -17.850 1.00 64.94 104 THR A O 1
ATOM 733 N N . ILE A 1 105 ? 7.652 -9.753 -16.196 1.00 67.44 105 ILE A N 1
ATOM 734 C CA . ILE A 1 105 ? 8.340 -10.726 -17.070 1.00 67.44 105 ILE A CA 1
ATOM 735 C C . ILE A 1 105 ? 7.360 -11.360 -18.067 1.00 67.44 105 ILE A C 1
ATOM 737 O O . ILE A 1 105 ? 7.645 -11.473 -19.259 1.00 67.44 105 ILE A O 1
ATOM 741 N N . ILE A 1 106 ? 6.186 -11.781 -17.589 1.00 68.25 106 ILE A N 1
ATOM 742 C CA . ILE A 1 106 ? 5.151 -12.378 -18.443 1.00 68.25 106 ILE A CA 1
ATOM 743 C C . ILE A 1 106 ? 4.602 -11.334 -19.422 1.00 68.25 106 ILE A C 1
ATOM 745 O O . ILE A 1 106 ? 4.346 -11.655 -20.580 1.00 68.25 106 ILE A O 1
ATOM 749 N N . GLY A 1 107 ? 4.443 -10.087 -18.978 1.00 64.69 107 GLY A N 1
ATOM 750 C CA . GLY A 1 107 ? 3.965 -8.972 -19.787 1.00 64.69 107 GLY A CA 1
ATOM 751 C C . GLY A 1 107 ? 4.926 -8.625 -20.919 1.00 64.69 107 GLY A C 1
ATOM 752 O O . GLY A 1 107 ? 4.498 -8.520 -22.066 1.00 64.69 107 GLY A O 1
ATOM 753 N N . THR A 1 108 ? 6.225 -8.513 -20.641 1.00 64.25 108 THR A N 1
ATOM 754 C CA . THR A 1 108 ? 7.242 -8.227 -21.665 1.00 64.25 108 THR A CA 1
ATOM 755 C C . THR A 1 108 ? 7.383 -9.379 -22.660 1.00 64.25 108 THR A C 1
ATOM 757 O O . THR A 1 108 ? 7.394 -9.140 -23.869 1.00 64.25 108 THR A O 1
ATOM 760 N N . ALA A 1 109 ? 7.378 -10.630 -22.188 1.00 63.41 109 ALA A N 1
ATOM 761 C CA . ALA A 1 109 ? 7.406 -11.812 -23.051 1.00 63.41 109 ALA A CA 1
ATOM 762 C C . ALA A 1 109 ? 6.133 -11.955 -23.909 1.00 63.41 109 ALA A C 1
ATOM 764 O O . ALA A 1 109 ? 6.204 -12.263 -25.099 1.00 63.41 109 ALA A O 1
ATOM 765 N N . GLY A 1 110 ? 4.959 -11.703 -23.323 1.00 60.00 110 GLY A N 1
ATOM 766 C CA . GLY A 1 110 ? 3.667 -11.789 -24.003 1.00 60.00 110 GLY A CA 1
ATOM 767 C C . GLY A 1 110 ? 3.491 -10.721 -25.081 1.00 60.00 110 GLY A C 1
ATOM 768 O O . GLY A 1 110 ? 2.966 -11.016 -26.154 1.00 60.00 110 GLY A O 1
ATOM 769 N N . VAL A 1 111 ? 3.977 -9.500 -24.841 1.00 61.88 111 VAL A N 1
ATOM 770 C CA . VAL A 1 111 ? 3.957 -8.439 -25.856 1.00 61.88 111 VAL A CA 1
ATOM 771 C C . VAL A 1 111 ? 4.894 -8.765 -27.022 1.00 61.88 111 VAL A C 1
ATOM 773 O O . VAL A 1 111 ? 4.507 -8.539 -28.167 1.00 61.88 111 VAL A O 1
ATOM 776 N N . GLY A 1 112 ? 6.063 -9.361 -26.761 1.00 61.62 112 GLY A N 1
ATOM 777 C CA . GLY A 1 112 ? 6.960 -9.848 -27.815 1.00 61.62 112 GLY A CA 1
ATOM 778 C C . GLY A 1 112 ? 6.289 -10.882 -28.726 1.00 61.62 112 GLY A C 1
ATOM 779 O O . GLY A 1 112 ? 6.287 -10.727 -29.942 1.00 61.62 112 GLY A O 1
ATOM 780 N N . LEU A 1 113 ? 5.602 -11.871 -28.142 1.00 61.78 113 LEU A N 1
ATOM 781 C CA . LEU A 1 113 ? 4.884 -12.903 -28.903 1.00 61.78 113 LEU A CA 1
ATOM 782 C C . LEU A 1 113 ? 3.734 -12.338 -29.749 1.00 61.78 113 LEU A C 1
ATOM 784 O O . LEU A 1 113 ? 3.523 -12.772 -30.880 1.00 61.78 113 LEU A O 1
ATOM 788 N N . VAL A 1 114 ? 2.976 -11.375 -29.219 1.00 61.50 114 VAL A N 1
ATOM 789 C CA . VAL A 1 114 ? 1.879 -10.733 -29.962 1.00 61.50 114 VAL A CA 1
ATOM 790 C C . VAL A 1 114 ? 2.418 -9.849 -31.091 1.00 61.50 114 VAL A C 1
ATOM 792 O O . VAL A 1 114 ? 1.827 -9.834 -32.170 1.00 61.50 114 VAL A O 1
ATOM 795 N N . ALA A 1 115 ? 3.540 -9.156 -30.879 1.00 61.16 115 ALA A N 1
ATOM 796 C CA . ALA A 1 115 ? 4.209 -8.364 -31.911 1.00 61.16 115 ALA A CA 1
ATOM 797 C C . ALA A 1 115 ? 4.754 -9.243 -33.051 1.00 61.16 115 ALA A C 1
ATOM 799 O O . ALA A 1 115 ? 4.531 -8.925 -34.222 1.00 61.16 115 ALA A O 1
ATOM 800 N N . ASP A 1 116 ? 5.353 -10.388 -32.710 1.00 63.66 116 ASP A N 1
ATOM 801 C CA . ASP A 1 116 ? 5.865 -11.374 -33.669 1.00 63.66 116 ASP A CA 1
ATOM 802 C C . ASP A 1 116 ? 4.741 -11.996 -34.511 1.00 63.66 116 ASP A C 1
ATOM 804 O O . ASP A 1 116 ? 4.862 -12.110 -35.732 1.00 63.66 116 ASP A O 1
ATOM 808 N N . ILE A 1 117 ? 3.607 -12.348 -33.890 1.00 62.97 117 ILE A N 1
ATOM 809 C CA . ILE A 1 117 ? 2.431 -12.894 -34.594 1.00 62.97 117 ILE A CA 1
ATOM 810 C C . ILE A 1 117 ? 1.764 -11.829 -35.477 1.00 62.97 117 ILE A C 1
ATOM 812 O O . ILE A 1 117 ? 1.270 -12.143 -36.561 1.00 62.97 117 ILE A O 1
ATOM 816 N N . ALA A 1 118 ? 1.750 -10.569 -35.037 1.00 64.88 118 ALA A N 1
ATOM 817 C CA . ALA A 1 118 ? 1.201 -9.451 -35.800 1.00 64.88 118 ALA A CA 1
ATOM 818 C C . ALA A 1 118 ? 2.138 -8.959 -36.922 1.00 64.88 118 ALA A C 1
ATOM 820 O O . ALA A 1 118 ? 1.732 -8.106 -37.713 1.00 64.88 118 ALA A O 1
ATOM 821 N N . GLY A 1 119 ? 3.370 -9.477 -37.007 1.00 58.59 119 GLY A N 1
ATOM 822 C CA . GLY A 1 119 ? 4.364 -9.081 -38.008 1.00 58.59 119 GLY A CA 1
ATOM 823 C C . GLY A 1 119 ? 4.833 -7.630 -37.868 1.00 58.59 119 GLY A C 1
ATOM 824 O O . GLY A 1 119 ? 5.289 -7.033 -38.844 1.00 58.59 119 GLY A O 1
ATOM 825 N N . VAL A 1 120 ? 4.684 -7.042 -36.679 1.00 60.12 120 VAL A N 1
ATOM 826 C CA . VAL A 1 120 ? 5.077 -5.660 -36.396 1.00 60.12 120 VAL A CA 1
ATOM 827 C C . VAL A 1 120 ? 6.484 -5.684 -35.794 1.00 60.12 120 VAL A C 1
ATOM 829 O O . VAL A 1 120 ? 6.671 -6.338 -34.769 1.00 60.12 120 VAL A O 1
ATOM 832 N N . PRO A 1 121 ? 7.471 -4.973 -36.374 1.00 60.03 121 PRO A N 1
ATOM 833 C CA . PRO A 1 121 ? 8.806 -4.865 -35.788 1.00 60.03 121 PRO A CA 1
ATOM 834 C C . PRO A 1 121 ? 8.728 -4.403 -34.326 1.00 60.03 121 PRO A C 1
ATOM 836 O O . PRO A 1 121 ? 7.940 -3.508 -34.001 1.00 60.03 121 PRO A O 1
ATOM 839 N N . ALA A 1 122 ? 9.542 -4.995 -33.447 1.00 55.75 122 ALA A N 1
ATOM 840 C CA . ALA A 1 122 ? 9.571 -4.684 -32.011 1.00 55.75 122 ALA A CA 1
ATOM 841 C C . ALA A 1 122 ? 9.818 -3.185 -31.723 1.00 55.75 122 ALA A C 1
ATOM 843 O O . ALA A 1 122 ? 9.385 -2.640 -30.710 1.00 55.75 122 ALA A O 1
ATOM 844 N N . ASP A 1 123 ? 10.463 -2.510 -32.666 1.00 58.84 123 ASP A N 1
ATOM 845 C CA . ASP A 1 123 ? 10.862 -1.107 -32.690 1.00 58.84 123 ASP A CA 1
ATOM 846 C C . ASP A 1 123 ? 9.771 -0.156 -33.229 1.00 58.84 123 ASP A C 1
ATOM 848 O O . ASP A 1 123 ? 9.959 1.064 -33.258 1.00 58.84 123 ASP A O 1
ATOM 852 N N . HIS A 1 124 ? 8.588 -0.667 -33.596 1.00 66.44 124 HIS A N 1
ATOM 853 C CA . HIS A 1 124 ? 7.467 0.176 -34.003 1.00 66.44 124 HIS A CA 1
ATOM 854 C C . HIS A 1 124 ? 6.901 0.963 -32.798 1.00 66.44 124 HIS A C 1
ATOM 856 O O . HIS A 1 124 ? 6.572 0.373 -31.763 1.00 66.44 124 HIS A O 1
ATOM 862 N N . PRO A 1 125 ? 6.686 2.289 -32.917 1.00 68.94 125 PRO A N 1
ATOM 863 C CA . PRO A 1 125 ? 6.240 3.129 -31.802 1.00 68.94 125 PRO A CA 1
ATOM 864 C C . PRO A 1 125 ? 4.899 2.684 -31.196 1.00 68.94 125 PRO A C 1
ATOM 866 O O . PRO A 1 125 ? 4.697 2.834 -29.995 1.00 68.94 125 PRO A O 1
ATOM 869 N N . LEU A 1 126 ? 4.004 2.080 -31.990 1.00 69.44 126 LEU A N 1
ATOM 870 C CA . LEU A 1 126 ? 2.752 1.502 -31.474 1.00 69.44 126 LEU A CA 1
ATOM 871 C C . LEU A 1 126 ? 2.987 0.328 -30.513 1.00 69.44 126 LEU A C 1
ATOM 873 O O . LEU A 1 126 ? 2.340 0.279 -29.472 1.00 69.44 126 LEU A O 1
ATOM 877 N N . THR A 1 127 ? 3.916 -0.582 -30.817 1.00 66.12 127 THR A N 1
ATOM 878 C CA . THR A 1 127 ? 4.229 -1.739 -29.960 1.00 66.12 127 THR A CA 1
ATOM 879 C C . THR A 1 127 ? 4.775 -1.272 -28.614 1.00 66.12 127 THR A C 1
ATOM 881 O O . THR A 1 127 ? 4.339 -1.753 -27.571 1.00 66.12 127 THR A O 1
ATOM 884 N N . ARG A 1 128 ? 5.638 -0.246 -28.634 1.00 67.75 128 ARG A N 1
ATOM 885 C CA . ARG A 1 128 ? 6.192 0.388 -27.429 1.00 67.75 128 ARG A CA 1
ATOM 886 C C . ARG A 1 128 ? 5.129 1.104 -26.591 1.00 67.75 128 ARG A C 1
ATOM 888 O O . ARG A 1 128 ? 5.127 1.005 -25.369 1.00 67.75 128 ARG A O 1
ATOM 895 N N . VAL A 1 129 ? 4.197 1.814 -27.228 1.00 73.19 129 VAL A N 1
ATOM 896 C CA . VAL A 1 129 ? 3.095 2.480 -26.512 1.00 73.19 129 VAL A CA 1
ATOM 897 C C . VAL A 1 129 ? 2.162 1.451 -25.875 1.00 73.19 129 VAL A C 1
ATOM 899 O O . VAL A 1 129 ? 1.770 1.622 -24.721 1.00 73.19 129 VAL A O 1
ATOM 902 N N . VAL A 1 130 ? 1.835 0.367 -26.582 1.00 72.12 130 VAL A N 1
ATOM 903 C CA . VAL A 1 130 ? 0.983 -0.707 -26.053 1.00 72.12 130 VAL A CA 1
ATOM 904 C C . VAL A 1 130 ? 1.670 -1.428 -24.894 1.00 72.12 130 VAL A C 1
ATOM 906 O O . VAL A 1 130 ? 1.040 -1.601 -23.853 1.00 72.12 130 VAL A O 1
ATOM 909 N N . SER A 1 131 ? 2.957 -1.773 -25.012 1.00 67.69 131 SER A N 1
ATOM 910 C CA . SER A 1 131 ? 3.709 -2.430 -23.935 1.00 67.69 131 SER A CA 1
ATOM 911 C C . SER A 1 131 ? 3.762 -1.577 -22.668 1.00 67.69 131 SER A C 1
ATOM 913 O O . SER A 1 131 ? 3.451 -2.063 -21.582 1.00 67.69 131 SER A O 1
ATOM 915 N N . THR A 1 132 ? 4.093 -0.288 -22.802 1.00 67.69 132 THR A N 1
ATOM 916 C CA . THR A 1 132 ? 4.148 0.637 -21.663 1.00 67.69 132 THR A CA 1
ATOM 917 C C . THR A 1 132 ? 2.764 0.853 -21.057 1.00 67.69 132 THR A C 1
ATOM 919 O O . THR A 1 132 ? 2.634 0.879 -19.838 1.00 67.69 132 THR A O 1
ATOM 922 N N . SER A 1 133 ? 1.716 0.942 -21.878 1.00 75.25 133 SER A N 1
ATOM 923 C CA . SER A 1 133 ? 0.342 1.087 -21.383 1.00 75.25 133 SER A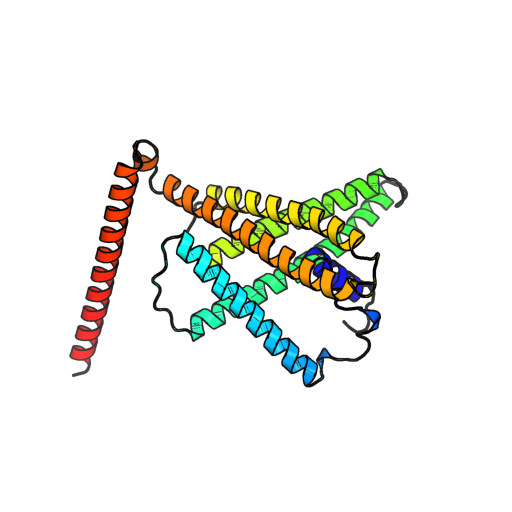 CA 1
ATOM 924 C C . SER A 1 133 ? -0.105 -0.138 -20.584 1.00 75.25 133 SER A C 1
ATOM 926 O O . SER A 1 133 ? -0.698 0.013 -19.521 1.00 75.25 133 SER A O 1
ATOM 928 N N . VAL A 1 134 ? 0.209 -1.349 -21.057 1.00 74.19 134 VAL A N 1
ATOM 929 C CA . VAL A 1 134 ? -0.096 -2.593 -20.334 1.00 74.19 134 VAL A CA 1
ATOM 930 C C . VAL A 1 134 ? 0.654 -2.640 -19.005 1.00 74.19 134 VAL A C 1
ATOM 932 O O . VAL A 1 134 ? 0.031 -2.925 -17.987 1.00 74.19 134 VAL A O 1
ATOM 935 N N . ALA A 1 135 ? 1.947 -2.303 -18.989 1.00 70.81 135 ALA A N 1
ATOM 936 C CA . ALA A 1 135 ? 2.734 -2.251 -17.758 1.00 70.81 135 ALA A CA 1
ATOM 937 C C . ALA A 1 135 ? 2.137 -1.265 -16.741 1.00 70.81 135 ALA A C 1
ATOM 939 O O . ALA A 1 135 ? 1.875 -1.646 -15.605 1.00 70.81 135 ALA A O 1
ATOM 940 N N . VAL A 1 136 ? 1.811 -0.039 -17.168 1.00 75.06 136 VAL A N 1
ATOM 941 C CA . VAL A 1 136 ? 1.188 0.979 -16.303 1.00 75.06 136 VAL A CA 1
ATOM 942 C C . VAL A 1 136 ? -0.160 0.505 -15.759 1.00 75.06 136 VAL A C 1
ATOM 944 O O . VAL A 1 136 ? -0.440 0.690 -14.579 1.00 75.06 136 VAL A O 1
ATOM 947 N N . VAL A 1 137 ? -0.996 -0.131 -16.585 1.00 81.25 137 VAL A N 1
ATOM 948 C CA . VAL A 1 137 ? -2.295 -0.661 -16.139 1.00 81.25 137 VAL A CA 1
ATOM 949 C C . VAL A 1 137 ? -2.115 -1.793 -15.128 1.00 81.25 137 VAL A C 1
ATOM 951 O O . VAL A 1 137 ? -2.832 -1.832 -14.130 1.00 81.25 137 VAL A O 1
ATOM 954 N N . VAL A 1 138 ? -1.165 -2.704 -15.349 1.00 77.12 138 VAL A N 1
ATOM 955 C CA . VAL A 1 138 ? -0.873 -3.797 -14.411 1.00 77.12 138 VAL A CA 1
ATOM 956 C C . VAL A 1 138 ? -0.373 -3.241 -13.078 1.00 77.12 138 VAL A C 1
ATOM 958 O O . VAL A 1 138 ? -0.916 -3.615 -12.039 1.00 77.12 138 VAL A O 1
ATOM 961 N N . THR A 1 139 ? 0.580 -2.308 -13.095 1.00 75.19 139 THR A N 1
ATOM 962 C CA . THR A 1 139 ? 1.089 -1.655 -11.881 1.00 75.19 139 THR A CA 1
ATOM 963 C C . THR A 1 139 ? -0.020 -0.910 -11.145 1.00 75.19 139 THR A C 1
ATOM 965 O O . THR A 1 139 ? -0.203 -1.113 -9.951 1.00 75.19 139 THR A O 1
ATOM 968 N N . PHE A 1 140 ? -0.860 -0.160 -11.859 1.00 84.75 140 PHE A N 1
ATOM 969 C CA . PHE A 1 140 ? -2.021 0.518 -11.283 1.00 84.75 140 PHE A CA 1
ATOM 970 C C . PHE A 1 140 ? -3.002 -0.446 -10.590 1.00 84.75 140 PHE A C 1
ATOM 972 O O . PHE A 1 140 ? -3.519 -0.157 -9.505 1.00 84.75 140 PHE A O 1
ATOM 979 N N . LEU A 1 141 ? -3.278 -1.605 -11.200 1.00 85.06 141 LEU A N 1
ATOM 980 C CA . LEU A 1 141 ? -4.142 -2.626 -10.603 1.00 85.06 141 LEU A CA 1
ATOM 981 C C . LEU A 1 141 ? -3.507 -3.242 -9.352 1.00 85.06 141 LEU A C 1
ATOM 983 O O . LEU A 1 141 ? -4.212 -3.478 -8.368 1.00 85.06 141 LEU A O 1
ATOM 987 N N . LEU A 1 142 ? -2.193 -3.471 -9.374 1.00 80.25 142 LEU A N 1
ATOM 988 C CA . LEU A 1 142 ? -1.435 -3.960 -8.224 1.00 80.25 142 LEU A CA 1
ATOM 989 C C . LEU A 1 142 ? -1.420 -2.937 -7.085 1.00 80.25 142 LEU A C 1
ATOM 991 O O . LEU A 1 142 ? -1.711 -3.313 -5.953 1.00 80.25 142 LEU A O 1
ATOM 995 N N . ASP A 1 143 ? -1.188 -1.658 -7.376 1.00 85.38 143 ASP A N 1
ATOM 996 C CA . ASP A 1 143 ? -1.229 -0.566 -6.397 1.00 85.38 143 ASP A CA 1
ATOM 997 C C . ASP A 1 143 ? -2.616 -0.446 -5.766 1.00 85.38 143 ASP A C 1
ATOM 999 O O . ASP A 1 143 ? -2.761 -0.380 -4.545 1.00 85.38 143 ASP A O 1
ATOM 1003 N N . THR A 1 144 ? -3.662 -0.492 -6.592 1.00 88.38 144 THR A N 1
ATOM 1004 C CA . THR A 1 144 ? -5.056 -0.481 -6.132 1.00 88.38 144 THR A CA 1
ATOM 1005 C C . THR A 1 144 ? -5.329 -1.667 -5.202 1.00 88.38 144 THR A C 1
ATOM 1007 O O . THR A 1 144 ? -5.881 -1.499 -4.111 1.00 88.38 144 THR A O 1
ATOM 1010 N N . ALA A 1 145 ? -4.925 -2.876 -5.600 1.00 86.81 145 ALA A N 1
ATOM 1011 C CA . ALA A 1 145 ? -5.089 -4.075 -4.786 1.00 86.81 145 ALA A CA 1
ATOM 1012 C C . ALA A 1 145 ? -4.280 -3.998 -3.482 1.00 86.81 145 ALA A C 1
ATOM 1014 O O . ALA A 1 145 ? -4.784 -4.390 -2.429 1.00 86.81 145 ALA A O 1
ATOM 1015 N N . ALA A 1 146 ? -3.064 -3.451 -3.527 1.00 84.19 146 ALA A N 1
ATOM 1016 C CA . ALA A 1 146 ? -2.213 -3.249 -2.364 1.00 84.19 146 ALA A CA 1
ATOM 1017 C C . ALA A 1 146 ? -2.848 -2.262 -1.379 1.00 84.19 146 ALA A C 1
ATOM 1019 O O . ALA A 1 146 ? -2.929 -2.567 -0.190 1.00 84.19 146 ALA A O 1
ATOM 1020 N N . VAL A 1 147 ? -3.372 -1.125 -1.850 1.00 88.50 147 VAL A N 1
ATOM 1021 C CA . VAL A 1 147 ? -4.095 -0.156 -1.009 1.00 88.50 147 VAL A CA 1
ATOM 1022 C C . VAL A 1 147 ? -5.324 -0.799 -0.370 1.00 88.50 147 VAL A C 1
ATOM 1024 O O . VAL A 1 147 ? -5.523 -0.662 0.839 1.00 88.50 147 VAL A O 1
ATOM 1027 N N . ALA A 1 148 ? -6.117 -1.551 -1.138 1.00 88.94 148 ALA A N 1
ATOM 1028 C CA . ALA A 1 148 ? -7.276 -2.263 -0.607 1.00 88.94 148 ALA A CA 1
ATOM 1029 C C . ALA A 1 148 ? -6.876 -3.292 0.466 1.00 88.94 148 ALA A C 1
ATOM 1031 O O . ALA A 1 148 ? -7.470 -3.328 1.545 1.00 88.94 148 ALA A O 1
ATOM 1032 N N . LEU A 1 149 ? -5.848 -4.102 0.194 1.00 85.88 149 LEU A N 1
ATOM 1033 C CA . LEU A 1 149 ? -5.334 -5.117 1.113 1.00 85.88 149 LEU A CA 1
ATOM 1034 C C . LEU A 1 149 ? -4.794 -4.484 2.398 1.00 85.88 149 LEU A C 1
ATOM 1036 O O . LEU A 1 149 ? -5.143 -4.931 3.492 1.00 85.88 149 LEU A O 1
ATOM 1040 N N . MET A 1 150 ? -3.985 -3.430 2.273 1.00 85.38 150 MET A N 1
ATOM 1041 C CA . MET A 1 150 ? -3.460 -2.673 3.406 1.00 85.38 150 MET A CA 1
ATOM 1042 C C . MET A 1 150 ? -4.607 -2.129 4.253 1.00 85.38 150 MET A C 1
ATOM 1044 O O . MET A 1 150 ? -4.631 -2.362 5.460 1.00 85.38 150 MET A O 1
ATOM 1048 N N . PHE A 1 151 ? -5.605 -1.488 3.642 1.00 88.06 151 PHE A N 1
ATOM 1049 C CA . PHE A 1 151 ? -6.750 -0.965 4.378 1.00 88.06 151 PHE A CA 1
ATOM 1050 C C . PHE A 1 151 ? -7.506 -2.066 5.132 1.00 88.06 151 PHE A C 1
ATOM 1052 O O . PHE A 1 151 ? -7.741 -1.941 6.335 1.00 88.06 151 PHE A O 1
ATOM 1059 N N . VAL A 1 152 ? -7.871 -3.161 4.458 1.00 85.00 152 VAL A N 1
ATOM 1060 C CA . VAL A 1 152 ? -8.655 -4.255 5.058 1.00 85.00 152 VAL A CA 1
ATOM 1061 C C . VAL A 1 152 ? -7.890 -4.933 6.196 1.00 85.00 152 VAL A C 1
ATOM 1063 O O . VAL A 1 152 ? -8.466 -5.239 7.239 1.00 85.00 152 VAL A O 1
ATOM 1066 N N . ALA A 1 153 ? -6.585 -5.139 6.036 1.00 80.94 153 ALA A N 1
ATOM 1067 C CA . ALA A 1 153 ? -5.778 -5.838 7.028 1.00 80.94 153 ALA A CA 1
ATOM 1068 C C . ALA A 1 153 ? -5.357 -4.957 8.224 1.00 80.94 153 ALA A C 1
ATOM 1070 O O . ALA A 1 153 ? -5.107 -5.469 9.329 1.00 80.94 153 ALA A O 1
ATOM 1071 N N . LEU A 1 154 ? -5.248 -3.637 8.030 1.00 81.31 154 LEU A N 1
ATOM 1072 C CA . LEU A 1 154 ? -4.772 -2.707 9.061 1.00 81.31 154 LEU A CA 1
ATOM 1073 C C . LEU A 1 154 ? -5.911 -1.983 9.785 1.00 81.31 154 LEU A C 1
ATOM 1075 O O . LEU A 1 154 ? -5.833 -1.855 11.008 1.00 81.31 154 LEU A O 1
ATOM 1079 N N . SER A 1 155 ? -6.956 -1.545 9.076 1.00 80.06 155 SER A N 1
ATOM 1080 C CA . SER A 1 155 ? -8.000 -0.681 9.652 1.00 80.06 155 SER A CA 1
ATOM 1081 C C . SER A 1 155 ? -8.818 -1.362 10.748 1.00 80.06 155 SER A C 1
ATOM 1083 O O . SER A 1 155 ? -9.241 -0.702 11.691 1.00 80.06 155 SER A O 1
ATOM 1085 N N . GLY A 1 156 ? -9.046 -2.677 10.646 1.00 75.38 156 GLY A N 1
ATOM 1086 C CA . GLY A 1 156 ? -9.996 -3.384 11.513 1.00 75.38 156 GLY A CA 1
ATOM 1087 C C . GLY A 1 156 ? -11.465 -3.031 11.237 1.00 75.38 156 GLY A C 1
ATOM 1088 O O . GLY A 1 156 ? -12.349 -3.496 11.952 1.00 75.38 156 GLY A O 1
ATOM 1089 N N . VAL A 1 157 ? -11.740 -2.240 10.196 1.00 78.94 157 VAL A N 1
ATOM 1090 C CA . VAL A 1 157 ? -13.087 -1.889 9.736 1.00 78.94 157 VAL A CA 1
ATOM 1091 C C . VAL A 1 157 ? -13.485 -2.840 8.609 1.00 78.94 157 VAL A C 1
ATOM 1093 O O . VAL A 1 157 ? -12.646 -3.264 7.816 1.00 78.94 157 VAL A O 1
ATOM 1096 N N . LYS A 1 158 ? -14.774 -3.188 8.523 1.00 83.06 158 LYS A N 1
ATOM 1097 C CA . LYS A 1 158 ? -15.336 -3.994 7.427 1.00 83.06 158 LYS A CA 1
ATOM 1098 C C . LYS A 1 158 ? -16.048 -3.080 6.417 1.00 83.06 158 LYS A C 1
ATOM 1100 O O . LYS A 1 158 ? -17.249 -2.856 6.567 1.00 83.06 158 LYS A O 1
ATOM 1105 N N . PRO A 1 159 ? -15.342 -2.522 5.416 1.00 83.25 159 PRO A N 1
ATOM 1106 C CA . PRO A 1 159 ? -15.957 -1.645 4.429 1.00 83.25 159 PRO A CA 1
ATOM 1107 C C . PRO A 1 159 ? -16.871 -2.416 3.465 1.00 83.25 159 PRO A C 1
ATOM 1109 O O . PRO A 1 159 ? -16.550 -3.545 3.082 1.00 83.25 159 PRO A O 1
ATOM 1112 N N . PRO A 1 160 ? -17.977 -1.811 2.993 1.00 86.50 160 PRO A N 1
ATOM 1113 C CA . PRO A 1 160 ? -18.709 -2.341 1.852 1.00 86.50 160 PRO A CA 1
ATOM 1114 C C . PRO A 1 160 ? -17.808 -2.313 0.610 1.00 86.50 160 PRO A C 1
ATOM 1116 O O . PRO A 1 160 ? -17.102 -1.331 0.362 1.00 86.50 160 PRO A O 1
ATOM 1119 N N . ALA A 1 161 ? -17.861 -3.375 -0.200 1.00 87.56 161 ALA A N 1
ATOM 1120 C CA . ALA A 1 161 ? -16.944 -3.581 -1.325 1.00 87.56 161 ALA A CA 1
ATOM 1121 C C . ALA A 1 161 ? -16.867 -2.371 -2.273 1.00 87.56 161 ALA A C 1
ATOM 1123 O O . ALA A 1 161 ? -15.787 -1.998 -2.717 1.00 87.56 161 ALA A O 1
ATOM 1124 N N . ARG A 1 162 ? -17.999 -1.706 -2.534 1.00 87.81 162 ARG A N 1
ATOM 1125 C CA . ARG A 1 162 ? -18.045 -0.527 -3.408 1.00 87.81 162 ARG A CA 1
ATOM 1126 C C . ARG A 1 162 ? -17.212 0.642 -2.877 1.00 87.81 162 ARG A C 1
ATOM 1128 O O . ARG A 1 162 ? -16.526 1.283 -3.658 1.00 87.81 162 ARG A O 1
ATOM 1135 N N . VAL A 1 163 ? -17.264 0.924 -1.576 1.00 88.75 163 VAL A N 1
ATOM 1136 C CA . VAL A 1 163 ? -16.499 2.029 -0.970 1.00 88.75 163 VAL A CA 1
ATOM 1137 C C . VAL A 1 163 ? -15.015 1.681 -0.916 1.00 88.75 163 VAL A C 1
ATOM 1139 O O . VAL A 1 163 ? -14.182 2.527 -1.235 1.00 88.75 163 VAL A O 1
ATOM 1142 N N . LEU A 1 164 ? -14.697 0.423 -0.585 1.00 90.00 164 LEU A N 1
ATOM 1143 C CA . LEU A 1 164 ? -13.325 -0.080 -0.586 1.00 90.00 164 LEU A CA 1
ATOM 1144 C C . LEU A 1 164 ? -12.670 0.106 -1.957 1.00 90.00 164 LEU A C 1
ATOM 1146 O O . LEU A 1 164 ? -11.604 0.704 -2.034 1.00 90.00 164 LEU A O 1
ATOM 1150 N N . TRP A 1 165 ? -13.315 -0.357 -3.031 1.00 91.62 165 TRP A N 1
ATOM 1151 C CA . TRP A 1 165 ? -12.755 -0.247 -4.379 1.00 91.62 165 TRP A CA 1
ATOM 1152 C C . TRP A 1 165 ? -12.664 1.200 -4.864 1.00 91.62 165 TRP A C 1
ATOM 1154 O O . TRP A 1 165 ? -11.654 1.557 -5.457 1.00 91.62 165 TRP A O 1
ATOM 1164 N N . THR A 1 166 ? -13.648 2.059 -4.578 1.00 91.19 166 THR A N 1
ATOM 1165 C CA . THR A 1 166 ? -13.565 3.482 -4.959 1.00 91.19 166 THR A CA 1
ATOM 1166 C C . THR A 1 166 ? -12.389 4.182 -4.275 1.00 91.19 166 THR A C 1
ATOM 1168 O O . THR A 1 166 ? -11.623 4.879 -4.936 1.00 91.19 166 THR A O 1
ATOM 1171 N N . GLY A 1 167 ? -12.208 3.981 -2.966 1.00 89.69 167 GLY A N 1
ATOM 1172 C CA . GLY A 1 167 ? -11.084 4.577 -2.243 1.00 89.69 167 GLY A CA 1
ATOM 1173 C C . GLY A 1 167 ? -9.736 3.952 -2.607 1.00 89.69 167 GLY A C 1
ATOM 1174 O O . GLY A 1 167 ? -8.745 4.665 -2.739 1.00 89.69 167 GLY A O 1
ATOM 1175 N N . ALA A 1 168 ? -9.699 2.641 -2.852 1.00 91.44 168 ALA A N 1
ATOM 1176 C CA . ALA A 1 168 ? -8.500 1.957 -3.321 1.00 91.44 168 ALA A CA 1
ATOM 1177 C C . ALA A 1 168 ? -8.073 2.432 -4.714 1.00 91.44 168 ALA A C 1
ATOM 1179 O O . ALA A 1 168 ? -6.883 2.620 -4.935 1.00 91.44 168 ALA A O 1
ATOM 1180 N N . LEU A 1 169 ? -9.020 2.684 -5.627 1.00 93.56 169 LEU A N 1
ATOM 1181 C CA . LEU A 1 169 ? -8.731 3.249 -6.949 1.00 93.56 169 LEU A CA 1
ATOM 1182 C C . LEU A 1 169 ? -8.146 4.658 -6.834 1.00 93.56 169 LEU A C 1
ATOM 1184 O O . LEU A 1 169 ? -7.192 4.970 -7.536 1.00 93.56 169 LEU A O 1
ATOM 1188 N N . LEU A 1 170 ? -8.664 5.495 -5.928 1.00 93.06 170 LEU A N 1
ATOM 1189 C CA . LEU A 1 170 ? -8.073 6.810 -5.649 1.00 93.06 170 LEU A CA 1
ATOM 1190 C C . LEU A 1 170 ? -6.627 6.686 -5.151 1.00 93.06 170 LEU A C 1
ATOM 1192 O O . LEU A 1 170 ? -5.753 7.415 -5.619 1.00 93.06 170 LEU A O 1
ATOM 1196 N N . GLY A 1 171 ? -6.369 5.744 -4.240 1.00 91.19 171 GLY A N 1
ATOM 1197 C CA . GLY A 1 171 ? -5.018 5.444 -3.766 1.00 91.19 171 GLY A CA 1
ATOM 1198 C C . GLY A 1 171 ? -4.104 4.936 -4.881 1.00 91.19 171 GLY A C 1
ATOM 1199 O O . GLY A 1 171 ? -2.999 5.444 -5.032 1.00 91.19 171 GLY A O 1
ATOM 1200 N N . GLY A 1 172 ? -4.587 4.003 -5.704 1.00 89.44 172 GLY A N 1
ATOM 1201 C CA . GLY A 1 172 ? -3.871 3.481 -6.866 1.00 89.44 172 GLY A CA 1
ATOM 1202 C C . GLY A 1 172 ? -3.511 4.582 -7.858 1.00 89.44 172 GLY A C 1
ATOM 1203 O O . GLY A 1 172 ? -2.359 4.682 -8.258 1.00 89.44 172 GLY A O 1
ATOM 1204 N N . VAL A 1 173 ? -4.445 5.489 -8.176 1.00 92.38 173 VAL A N 1
ATOM 1205 C CA . VAL A 1 173 ? -4.166 6.636 -9.059 1.00 92.38 173 VAL A CA 1
ATOM 1206 C C . VAL A 1 173 ? -3.080 7.514 -8.444 1.00 92.38 173 VAL A C 1
ATOM 1208 O O . VAL A 1 173 ? -2.150 7.908 -9.142 1.00 92.38 173 VAL A O 1
ATOM 1211 N N . GLY A 1 174 ? -3.175 7.812 -7.146 1.00 91.50 174 GLY A N 1
ATOM 1212 C CA . GLY A 1 174 ? -2.178 8.620 -6.448 1.00 91.50 174 GLY A CA 1
ATOM 1213 C C . GLY A 1 174 ? -0.782 7.994 -6.475 1.00 91.50 174 GLY A C 1
ATOM 1214 O O . GLY A 1 174 ? 0.187 8.699 -6.749 1.00 91.50 174 GLY A O 1
ATOM 1215 N N . LEU A 1 175 ? -0.682 6.681 -6.249 1.00 89.62 175 LEU A N 1
ATOM 1216 C CA . LEU A 1 175 ? 0.585 5.947 -6.290 1.00 89.62 175 LEU A CA 1
ATOM 1217 C C . LEU A 1 175 ? 1.155 5.887 -7.707 1.00 89.62 175 LEU A C 1
ATOM 1219 O O . LEU A 1 175 ? 2.324 6.208 -7.897 1.00 89.62 175 LEU A O 1
ATOM 1223 N N . THR A 1 176 ? 0.337 5.594 -8.716 1.00 86.38 176 THR A N 1
ATOM 1224 C CA . THR A 1 176 ? 0.789 5.584 -10.112 1.00 86.38 176 THR A CA 1
ATOM 1225 C C . THR A 1 176 ? 1.239 6.975 -10.567 1.00 86.38 176 THR A C 1
ATOM 1227 O O . THR A 1 176 ? 2.279 7.107 -11.202 1.00 86.38 176 THR A O 1
ATOM 1230 N N . VAL A 1 177 ? 0.523 8.049 -10.210 1.00 88.88 177 VAL A N 1
ATOM 1231 C CA . VAL A 1 177 ? 0.976 9.426 -10.496 1.00 88.88 177 VAL A CA 1
ATOM 1232 C C . VAL A 1 177 ? 2.313 9.707 -9.814 1.00 88.88 177 VAL A C 1
ATOM 1234 O O . VAL A 1 177 ? 3.203 10.294 -10.431 1.00 88.88 177 VAL A O 1
ATOM 1237 N N . LEU A 1 178 ? 2.474 9.267 -8.565 1.00 86.50 178 LEU A N 1
ATOM 1238 C CA . LEU A 1 178 ? 3.721 9.423 -7.831 1.00 86.50 178 LEU A CA 1
ATOM 1239 C C . LEU A 1 178 ? 4.875 8.682 -8.525 1.00 86.50 178 LEU A C 1
ATOM 1241 O O . LEU A 1 178 ? 5.927 9.293 -8.702 1.00 86.50 178 LEU A O 1
ATOM 1245 N N . GLN A 1 179 ? 4.67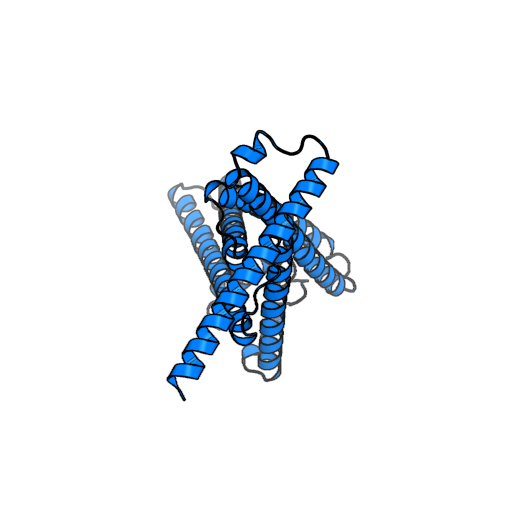2 7.439 -8.988 1.00 80.56 179 GLN A N 1
ATOM 1246 C CA . GLN A 1 179 ? 5.656 6.656 -9.767 1.00 80.56 179 GLN A CA 1
ATOM 1247 C C . GLN A 1 179 ? 6.139 7.441 -10.987 1.00 80.56 179 GLN A C 1
ATOM 1249 O O . GLN A 1 179 ? 7.342 7.652 -11.163 1.00 80.56 179 GLN A O 1
ATOM 1254 N N . GLN A 1 180 ? 5.201 7.978 -11.772 1.00 81.62 180 GLN A N 1
ATOM 1255 C CA . GLN A 1 180 ? 5.538 8.764 -12.958 1.00 81.62 180 GLN A CA 1
ATOM 1256 C C . GLN A 1 180 ? 6.342 10.019 -12.597 1.00 81.62 180 GLN A C 1
ATOM 1258 O O . GLN A 1 180 ? 7.336 10.319 -13.255 1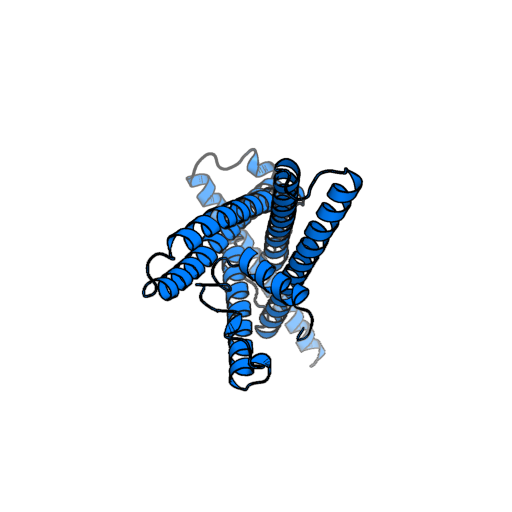.00 81.62 180 GLN A O 1
ATOM 1263 N N . LEU A 1 181 ? 5.966 10.737 -11.534 1.00 81.31 181 LEU A N 1
ATOM 1264 C CA . LEU A 1 181 ? 6.699 11.923 -11.080 1.00 81.31 181 LEU A CA 1
ATOM 1265 C C . LEU A 1 181 ? 8.088 11.588 -10.532 1.00 81.31 181 LEU A C 1
ATOM 1267 O O . LEU A 1 181 ? 9.021 12.371 -10.706 1.00 81.31 181 LEU A O 1
ATOM 1271 N N . SER A 1 182 ? 8.245 10.438 -9.885 1.00 72.50 182 SER A N 1
ATOM 1272 C CA . SER A 1 182 ? 9.527 10.037 -9.317 1.00 72.50 182 SER A CA 1
ATOM 1273 C C . SER A 1 182 ? 10.545 9.657 -10.387 1.00 72.50 182 SER A C 1
ATOM 1275 O O . SER A 1 182 ? 11.702 10.064 -10.279 1.00 72.50 182 SER A O 1
ATOM 1277 N N . SER A 1 183 ? 10.105 9.027 -11.483 1.00 68.38 183 SER A N 1
ATOM 1278 C CA . SER A 1 183 ? 10.967 8.770 -12.648 1.00 68.38 183 SER A CA 1
ATOM 1279 C C . SER A 1 183 ? 11.612 10.054 -13.202 1.00 68.38 183 SER A C 1
ATOM 1281 O O . SER A 1 183 ? 12.779 10.065 -13.592 1.00 68.38 183 SER A O 1
ATOM 1283 N N . LEU A 1 184 ? 10.884 11.177 -13.153 1.00 68.50 184 LEU A N 1
ATOM 1284 C CA . LEU A 1 184 ? 11.380 12.489 -13.577 1.00 68.50 184 LEU A CA 1
ATOM 1285 C C . LEU A 1 184 ? 12.386 13.083 -12.582 1.00 68.50 184 LEU A C 1
ATOM 1287 O O . LEU A 1 184 ? 13.288 13.819 -12.981 1.00 68.50 184 LEU A O 1
ATOM 1291 N N . PHE A 1 185 ? 12.239 12.776 -11.291 1.00 64.81 185 PHE A N 1
ATOM 1292 C CA . PHE A 1 185 ? 13.102 13.292 -10.231 1.00 64.81 185 PHE A CA 1
ATOM 1293 C C . PHE A 1 185 ? 14.475 12.610 -10.234 1.00 64.81 185 PHE A C 1
ATOM 1295 O O . PHE A 1 185 ? 15.501 13.286 -10.141 1.00 64.81 185 PHE A O 1
ATOM 1302 N N . VAL A 1 186 ? 14.500 11.285 -10.409 1.00 60.66 186 VAL A N 1
ATOM 1303 C CA . VAL A 1 186 ? 15.740 10.496 -10.491 1.00 60.66 186 VAL A CA 1
ATOM 1304 C C . VAL A 1 186 ? 16.561 10.895 -11.724 1.00 60.66 186 VAL A C 1
ATOM 1306 O O . VAL A 1 186 ? 17.769 11.096 -11.619 1.00 60.66 186 VAL A O 1
ATOM 1309 N N . GLY A 1 187 ? 15.909 11.151 -12.865 1.00 59.16 187 GLY A N 1
ATOM 1310 C CA . GLY A 1 187 ? 16.586 11.600 -14.088 1.00 59.16 187 GLY A CA 1
ATOM 1311 C C . GLY A 1 187 ? 17.291 12.963 -13.978 1.00 59.16 187 GLY A C 1
ATOM 1312 O O . GLY A 1 187 ? 18.271 13.197 -14.683 1.00 59.16 187 GLY A O 1
ATOM 1313 N N . GLY A 1 188 ? 16.834 13.858 -13.092 1.00 56.41 188 GLY A N 1
ATOM 1314 C CA . GLY A 1 188 ? 17.415 15.197 -12.908 1.00 56.41 188 GLY A CA 1
ATOM 1315 C C . GLY A 1 188 ? 18.588 15.271 -11.919 1.00 56.41 188 GLY A C 1
ATOM 1316 O O . GLY A 1 188 ? 19.412 16.187 -12.002 1.00 56.41 188 GLY A O 1
ATOM 1317 N N . ALA A 1 189 ? 18.692 14.316 -10.991 1.00 57.28 189 ALA A N 1
ATOM 1318 C CA . ALA A 1 189 ? 19.691 14.316 -9.916 1.00 57.28 189 ALA A CA 1
ATOM 1319 C C . ALA A 1 189 ? 21.108 13.895 -10.365 1.00 57.28 189 ALA A C 1
ATOM 1321 O O . ALA A 1 189 ? 22.081 14.130 -9.649 1.00 57.28 189 ALA A O 1
ATOM 1322 N N . SER A 1 190 ? 21.243 13.330 -11.566 1.00 56.53 190 SER A N 1
ATOM 1323 C CA . SER A 1 190 ? 22.483 12.769 -12.126 1.00 56.53 190 SER A CA 1
ATOM 1324 C C . SER A 1 190 ? 23.555 13.801 -12.519 1.00 56.53 190 SER A C 1
ATOM 1326 O O . SER A 1 190 ? 24.666 13.434 -12.893 1.00 56.53 190 SER A O 1
ATOM 1328 N N . SER A 1 191 ? 23.267 15.103 -12.417 1.00 59.25 191 SER A N 1
ATOM 1329 C CA . SER A 1 191 ? 24.183 16.168 -12.857 1.00 59.25 191 SER A CA 1
ATOM 1330 C C . SER A 1 191 ? 25.336 16.477 -11.887 1.00 59.25 191 SER A C 1
ATOM 1332 O O . SER A 1 191 ? 26.255 17.208 -12.262 1.00 59.25 191 SER A O 1
ATOM 1334 N N . ASN A 1 192 ? 25.335 15.935 -10.658 1.00 57.75 192 ASN A N 1
ATOM 1335 C CA . ASN A 1 192 ? 26.443 16.119 -9.714 1.00 57.75 192 ASN A CA 1
ATOM 1336 C C . ASN A 1 192 ? 26.683 14.881 -8.815 1.00 57.75 192 ASN A C 1
ATOM 1338 O O . ASN A 1 192 ? 25.885 14.627 -7.909 1.00 57.75 192 ASN A O 1
ATOM 1342 N N . PRO A 1 193 ? 27.804 14.151 -8.984 1.00 62.09 193 PRO A N 1
ATOM 1343 C CA . PRO A 1 193 ? 28.107 12.925 -8.234 1.00 62.09 193 PRO A CA 1
ATOM 1344 C C . PRO A 1 193 ? 28.164 13.097 -6.708 1.00 62.09 193 PRO A C 1
ATOM 1346 O O . PRO A 1 193 ? 27.860 12.162 -5.976 1.00 62.09 193 PRO A O 1
ATOM 1349 N N . LEU A 1 194 ? 28.506 14.292 -6.206 1.00 61.62 194 LEU A N 1
ATOM 1350 C CA . LEU A 1 194 ? 28.514 14.576 -4.762 1.00 61.62 194 LEU A CA 1
ATOM 1351 C C . LEU A 1 194 ? 27.102 14.723 -4.177 1.00 61.62 194 LEU A C 1
ATOM 1353 O O . LEU A 1 194 ? 26.909 14.528 -2.978 1.00 61.62 194 LEU A O 1
ATOM 1357 N N . LEU A 1 195 ? 26.121 15.073 -5.013 1.00 63.69 195 LEU A N 1
ATOM 1358 C CA . LEU A 1 195 ? 24.714 15.150 -4.632 1.00 63.69 195 LEU A CA 1
ATOM 1359 C C . LEU A 1 195 ? 23.962 13.853 -4.924 1.00 63.69 195 LEU A C 1
ATOM 1361 O O . LEU A 1 195 ? 22.910 13.668 -4.335 1.00 63.69 195 LEU A O 1
ATOM 1365 N N . ALA A 1 196 ? 24.472 12.953 -5.769 1.00 65.75 196 ALA A N 1
ATOM 1366 C CA . ALA A 1 196 ? 23.756 11.746 -6.194 1.00 65.75 196 ALA A CA 1
ATOM 1367 C C . ALA A 1 196 ? 23.336 10.838 -5.018 1.00 65.75 196 ALA A C 1
ATOM 1369 O O . ALA A 1 196 ? 22.177 10.429 -4.927 1.00 65.75 196 ALA A O 1
ATOM 1370 N N . SER A 1 197 ? 24.231 10.597 -4.053 1.00 68.88 197 SER A N 1
ATOM 1371 C CA . SER A 1 197 ? 23.931 9.786 -2.860 1.00 68.88 197 SER A CA 1
ATOM 1372 C C . SER A 1 197 ? 22.949 10.469 -1.897 1.00 68.88 197 SER A C 1
ATOM 1374 O O . SER A 1 197 ? 22.071 9.825 -1.330 1.00 68.88 197 SER A O 1
ATOM 1376 N N . PHE A 1 198 ? 23.034 11.791 -1.733 1.00 73.62 198 PHE A N 1
ATOM 1377 C CA . PHE A 1 198 ? 22.076 12.546 -0.917 1.00 73.62 198 PHE A CA 1
ATOM 1378 C C . PHE A 1 198 ? 20.719 12.711 -1.608 1.00 73.62 198 PHE A C 1
ATOM 1380 O O . PHE A 1 198 ? 19.680 12.633 -0.957 1.00 73.62 198 PHE A O 1
ATOM 1387 N N . ALA A 1 199 ? 20.713 12.935 -2.918 1.00 73.81 199 ALA A N 1
ATOM 1388 C CA . ALA A 1 199 ? 19.515 13.128 -3.719 1.00 73.81 199 ALA A CA 1
ATOM 1389 C C . ALA A 1 199 ? 18.680 11.852 -3.779 1.00 73.81 199 ALA A C 1
ATOM 1391 O O . ALA A 1 199 ? 17.463 11.933 -3.665 1.00 73.81 199 ALA A O 1
ATOM 1392 N N . SER A 1 200 ? 19.320 10.689 -3.881 1.00 72.75 200 SER A N 1
ATOM 1393 C CA . SER A 1 200 ? 18.641 9.395 -3.839 1.00 72.75 200 SER A CA 1
ATOM 1394 C C . SER A 1 200 ? 18.072 9.074 -2.449 1.00 72.75 200 SER A C 1
ATOM 1396 O O . SER A 1 200 ? 16.924 8.643 -2.360 1.00 72.75 200 SER A O 1
ATOM 1398 N N . LEU A 1 201 ? 18.767 9.409 -1.349 1.00 76.69 201 LEU A N 1
ATOM 1399 C CA . LEU A 1 201 ? 18.168 9.369 -0.001 1.00 76.69 201 LEU A CA 1
ATOM 1400 C C . LEU A 1 201 ? 16.951 10.299 0.112 1.00 76.69 201 LEU A C 1
ATOM 1402 O O . LEU A 1 201 ? 15.910 9.896 0.624 1.00 76.69 201 LEU A O 1
ATOM 1406 N N . ILE A 1 202 ? 17.058 11.541 -0.365 1.00 79.69 202 ILE A N 1
ATOM 1407 C CA . ILE A 1 202 ? 15.948 12.505 -0.343 1.00 79.69 202 ILE A CA 1
ATOM 1408 C C . ILE A 1 202 ? 14.780 12.001 -1.195 1.00 79.69 202 ILE A C 1
ATOM 1410 O O . ILE A 1 202 ? 13.638 12.078 -0.749 1.00 79.69 202 ILE A O 1
ATOM 1414 N N . ALA A 1 203 ? 15.051 11.459 -2.383 1.00 77.88 203 ALA A N 1
ATOM 1415 C CA . ALA A 1 203 ? 14.047 10.875 -3.261 1.00 77.88 203 ALA A CA 1
ATOM 1416 C C . ALA A 1 203 ? 13.333 9.713 -2.567 1.00 77.88 203 ALA A C 1
ATOM 1418 O O . ALA A 1 203 ? 12.107 9.705 -2.533 1.00 77.88 203 ALA A O 1
ATOM 1419 N N . LEU A 1 204 ? 14.076 8.811 -1.921 1.00 79.94 204 LEU A N 1
ATOM 1420 C CA . LEU A 1 204 ? 13.528 7.701 -1.145 1.00 79.94 204 LEU A CA 1
ATOM 1421 C C . LEU A 1 204 ? 12.654 8.183 0.024 1.00 79.94 204 LEU A C 1
ATOM 1423 O O . LEU A 1 204 ? 11.551 7.675 0.230 1.00 79.94 204 LEU A O 1
ATOM 1427 N N . LEU A 1 205 ? 13.111 9.182 0.785 1.00 83.69 205 LEU A N 1
ATOM 1428 C CA . LEU A 1 205 ? 12.324 9.755 1.881 1.00 83.69 205 LEU A CA 1
ATOM 1429 C C . LEU A 1 205 ? 11.045 10.427 1.371 1.00 83.69 205 LEU A C 1
ATOM 1431 O O . LEU A 1 205 ? 9.975 10.225 1.948 1.00 83.69 205 LEU A O 1
ATOM 1435 N N . LEU A 1 206 ? 11.140 11.218 0.300 1.00 84.94 206 LEU A N 1
ATOM 1436 C CA . LEU A 1 206 ? 9.990 11.877 -0.319 1.00 84.94 206 LEU A CA 1
ATOM 1437 C C . LEU A 1 206 ? 9.009 10.855 -0.884 1.00 84.94 206 LEU A C 1
ATOM 1439 O O . LEU A 1 206 ? 7.808 10.993 -0.663 1.00 84.94 206 LEU A O 1
ATOM 1443 N N . TRP A 1 207 ? 9.522 9.825 -1.551 1.00 84.00 207 TRP A N 1
ATOM 1444 C CA . TRP A 1 207 ? 8.758 8.712 -2.092 1.00 84.00 207 TRP A CA 1
ATOM 1445 C C . TRP A 1 207 ? 7.925 8.033 -1.011 1.00 84.00 207 TRP A C 1
ATOM 1447 O O . TRP A 1 207 ? 6.700 7.956 -1.122 1.00 84.00 207 TRP A O 1
ATOM 1457 N N . ILE A 1 208 ? 8.577 7.598 0.070 1.00 85.00 208 ILE A N 1
ATOM 1458 C CA . ILE A 1 208 ? 7.917 6.922 1.190 1.00 85.00 208 ILE A CA 1
ATOM 1459 C C . ILE A 1 208 ? 6.900 7.855 1.852 1.00 85.00 208 ILE A C 1
ATOM 1461 O O . ILE A 1 208 ? 5.770 7.446 2.120 1.00 85.00 208 ILE A O 1
ATOM 1465 N N . ASN A 1 209 ? 7.267 9.117 2.089 1.00 90.00 209 ASN A N 1
ATOM 1466 C CA . ASN A 1 209 ? 6.390 10.089 2.736 1.00 90.00 209 ASN A CA 1
ATOM 1467 C C . ASN A 1 209 ? 5.137 10.394 1.899 1.00 90.00 209 ASN A C 1
ATOM 1469 O O . ASN A 1 209 ? 4.023 10.360 2.421 1.00 90.00 209 ASN A O 1
ATOM 1473 N N . LEU A 1 210 ? 5.293 10.660 0.602 1.00 91.44 210 LEU A N 1
ATOM 1474 C CA . LEU A 1 210 ? 4.169 10.933 -0.295 1.00 91.44 210 LEU A CA 1
ATOM 1475 C C . LEU A 1 210 ? 3.299 9.688 -0.493 1.00 91.44 210 LEU A C 1
ATOM 1477 O O . LEU A 1 210 ? 2.075 9.797 -0.455 1.00 91.44 210 LEU A O 1
ATOM 1481 N N . SER A 1 211 ? 3.902 8.501 -0.599 1.00 90.06 211 SER A N 1
ATOM 1482 C CA . SER A 1 211 ? 3.164 7.233 -0.662 1.00 90.06 211 SER A CA 1
ATOM 1483 C C . SER A 1 211 ? 2.314 7.021 0.590 1.00 90.06 211 SER A C 1
ATOM 1485 O O . SER A 1 211 ? 1.128 6.705 0.493 1.00 90.06 211 SER A O 1
ATOM 1487 N N . ALA A 1 212 ? 2.879 7.265 1.777 1.00 91.44 212 ALA A N 1
ATOM 1488 C CA . ALA A 1 212 ? 2.140 7.185 3.033 1.00 91.44 212 ALA A CA 1
ATOM 1489 C C . ALA A 1 212 ? 0.966 8.176 3.062 1.00 91.44 212 ALA A C 1
ATOM 1491 O O . ALA A 1 212 ? -0.139 7.796 3.444 1.00 91.44 212 ALA A O 1
ATOM 1492 N N . GLN A 1 213 ? 1.163 9.418 2.607 1.00 94.19 213 GLN A N 1
ATOM 1493 C CA . GLN A 1 213 ? 0.083 10.406 2.514 1.00 94.19 213 GLN A CA 1
ATOM 1494 C C . GLN A 1 213 ? -1.038 9.948 1.579 1.00 94.19 213 GLN A C 1
ATOM 1496 O O . GLN A 1 213 ? -2.203 10.017 1.962 1.00 94.19 213 GLN A O 1
ATOM 1501 N N . VAL A 1 214 ? -0.710 9.427 0.394 1.00 94.75 214 VAL A N 1
ATOM 1502 C CA . VAL A 1 214 ? -1.700 8.887 -0.552 1.00 94.75 214 VAL A CA 1
ATOM 1503 C C . VAL A 1 214 ? -2.498 7.746 0.081 1.00 94.75 214 VAL A C 1
ATOM 1505 O O . VAL A 1 214 ? -3.729 7.753 0.022 1.00 94.75 214 VAL A O 1
ATOM 1508 N N . ILE A 1 215 ? -1.825 6.802 0.746 1.00 92.12 215 ILE A N 1
ATOM 1509 C CA . ILE A 1 215 ? -2.480 5.678 1.431 1.00 92.12 215 ILE A CA 1
ATOM 1510 C C . ILE A 1 215 ? -3.406 6.183 2.545 1.00 92.12 215 ILE A C 1
ATOM 1512 O O . ILE A 1 215 ? -4.520 5.676 2.693 1.00 92.12 215 ILE A O 1
ATOM 1516 N N . LEU A 1 216 ? -2.987 7.184 3.322 1.00 92.94 216 LEU A N 1
ATOM 1517 C CA . LEU A 1 216 ? -3.800 7.758 4.398 1.00 92.94 216 LEU A CA 1
ATOM 1518 C C . LEU A 1 216 ? -4.995 8.555 3.865 1.00 92.94 216 LEU A C 1
ATOM 1520 O O . LEU A 1 216 ? -6.086 8.438 4.421 1.00 92.94 216 LEU A O 1
ATOM 1524 N N . ILE A 1 217 ? -4.834 9.302 2.771 1.00 94.81 217 ILE A N 1
ATOM 1525 C CA . ILE A 1 217 ? -5.933 10.008 2.095 1.00 94.81 217 ILE A CA 1
ATOM 1526 C C . ILE A 1 217 ? -6.956 8.999 1.561 1.00 94.81 217 ILE A C 1
ATOM 1528 O O . ILE A 1 217 ? -8.152 9.138 1.821 1.00 94.81 217 ILE A O 1
ATOM 1532 N N . ALA A 1 218 ? -6.495 7.945 0.883 1.00 93.75 218 ALA A N 1
ATOM 1533 C CA . ALA A 1 218 ? -7.354 6.859 0.418 1.00 93.75 218 ALA A CA 1
ATOM 1534 C C . ALA A 1 218 ? -8.071 6.171 1.590 1.00 93.75 218 ALA A C 1
ATOM 1536 O O . ALA A 1 218 ? -9.278 5.945 1.536 1.00 93.75 218 ALA A O 1
ATOM 1537 N N . SER A 1 219 ? -7.358 5.907 2.687 1.00 92.25 219 SER A N 1
ATOM 1538 C CA . SER A 1 219 ? -7.930 5.311 3.899 1.00 92.25 219 SER A CA 1
ATOM 1539 C C . SER A 1 219 ? -8.992 6.207 4.531 1.00 92.25 219 SER A C 1
ATOM 1541 O O . SER A 1 219 ? -10.054 5.716 4.902 1.00 92.25 219 SER A O 1
ATOM 1543 N N . SER A 1 220 ? -8.747 7.517 4.612 1.00 92.69 220 SER A N 1
ATOM 1544 C CA . SER A 1 220 ? -9.725 8.492 5.097 1.00 92.69 220 SER A CA 1
ATOM 1545 C C . SER A 1 220 ? -10.975 8.504 4.226 1.00 92.69 220 SER A C 1
ATOM 1547 O O . SER A 1 220 ? -12.075 8.460 4.770 1.00 92.69 220 SER A O 1
ATOM 1549 N N . TYR A 1 221 ? -10.825 8.466 2.900 1.00 93.69 221 TYR A N 1
ATOM 1550 C CA . TYR A 1 221 ? -11.957 8.363 1.983 1.00 93.69 221 TYR A CA 1
ATOM 1551 C C . TYR A 1 221 ? -12.768 7.082 2.215 1.00 93.69 221 TYR A C 1
ATOM 1553 O O . TYR A 1 221 ? -13.996 7.133 2.286 1.00 93.69 221 TYR A O 1
ATOM 1561 N N . ILE A 1 222 ? -12.093 5.935 2.373 1.00 90.94 222 ILE A N 1
ATOM 1562 C CA . ILE A 1 222 ? -12.765 4.661 2.645 1.00 90.94 222 ILE A CA 1
ATOM 1563 C C . ILE A 1 222 ? -13.521 4.751 3.970 1.00 90.94 222 ILE A C 1
ATOM 1565 O O . ILE A 1 222 ? -14.710 4.453 3.987 1.00 90.94 222 ILE A O 1
ATOM 1569 N N . VAL A 1 223 ? -12.881 5.206 5.053 1.00 88.88 223 VAL A N 1
ATOM 1570 C CA . VAL A 1 223 ? -13.520 5.358 6.371 1.00 88.88 223 VAL A CA 1
ATOM 1571 C C . VAL A 1 223 ? -14.745 6.263 6.281 1.00 88.88 223 VAL A C 1
ATOM 1573 O O . VAL A 1 223 ? -15.833 5.840 6.667 1.00 88.88 223 VAL A O 1
ATOM 1576 N N . THR A 1 224 ? -14.622 7.463 5.715 1.00 88.62 224 THR A N 1
ATOM 1577 C CA . THR A 1 224 ? -15.757 8.384 5.574 1.00 88.62 224 THR A CA 1
ATOM 1578 C C . THR A 1 224 ? -16.890 7.757 4.762 1.00 88.62 224 THR A C 1
ATOM 1580 O O . THR A 1 224 ? -18.030 7.750 5.220 1.00 88.62 224 THR A O 1
ATOM 1583 N N . GLY A 1 225 ? -16.585 7.122 3.627 1.00 85.38 225 GLY A N 1
ATOM 1584 C CA . GLY A 1 225 ? -17.595 6.433 2.826 1.00 85.38 225 GLY A CA 1
ATOM 1585 C C . GLY A 1 225 ? -18.224 5.229 3.540 1.00 85.38 225 GLY A C 1
ATOM 1586 O O . GLY A 1 225 ? -19.391 4.919 3.309 1.00 85.38 225 GLY A O 1
ATOM 1587 N N . THR A 1 226 ? -17.488 4.541 4.422 1.00 85.12 226 THR A N 1
ATOM 1588 C CA . THR A 1 226 ? -18.055 3.448 5.227 1.00 85.12 226 THR A CA 1
ATOM 1589 C C . THR A 1 226 ? -19.054 3.960 6.251 1.00 85.12 226 THR A C 1
ATOM 1591 O O . THR A 1 226 ? -20.109 3.348 6.406 1.00 85.12 226 THR A O 1
ATOM 1594 N N . LEU A 1 227 ? -18.748 5.085 6.903 1.00 80.06 227 LEU A N 1
ATOM 1595 C CA . LEU A 1 227 ? -19.628 5.724 7.878 1.00 80.06 227 LEU A CA 1
ATOM 1596 C C . LEU A 1 227 ? -20.910 6.216 7.198 1.00 80.06 227 LEU A C 1
ATOM 1598 O O . LEU A 1 227 ? -22.005 5.911 7.660 1.00 80.06 227 LEU A O 1
ATOM 1602 N N . GLU A 1 228 ? -20.788 6.872 6.041 1.00 78.69 228 GLU A N 1
ATOM 1603 C CA . GLU A 1 228 ? -21.938 7.319 5.242 1.00 78.69 228 GLU A CA 1
ATOM 1604 C C . GLU A 1 228 ? -22.815 6.158 4.749 1.00 78.69 228 GLU A C 1
ATOM 1606 O O . GLU A 1 228 ? -24.040 6.281 4.681 1.00 78.69 228 GLU A O 1
ATOM 1611 N N . TYR A 1 229 ? -22.209 5.018 4.396 1.00 75.25 229 TYR A N 1
ATOM 1612 C CA . TYR A 1 229 ? -22.953 3.836 3.958 1.00 75.25 229 TYR A CA 1
ATOM 1613 C C . TYR A 1 229 ? -23.677 3.140 5.116 1.00 75.25 229 TYR A C 1
ATOM 1615 O O . TYR A 1 229 ? -24.818 2.706 4.949 1.00 75.25 229 TYR A O 1
ATOM 1623 N N . ALA A 1 230 ? -23.012 3.010 6.268 1.00 70.69 230 ALA A N 1
ATOM 1624 C CA . ALA A 1 230 ? -23.577 2.387 7.461 1.00 70.69 230 ALA A CA 1
ATOM 1625 C C . ALA A 1 230 ? -24.733 3.214 8.038 1.00 70.69 230 ALA A C 1
ATOM 1627 O O . ALA A 1 230 ? -25.733 2.642 8.465 1.00 70.69 230 ALA A O 1
ATOM 1628 N N . ASP A 1 231 ? -24.632 4.543 7.974 1.00 65.94 231 ASP A N 1
ATOM 1629 C CA . ASP A 1 231 ? -25.626 5.458 8.521 1.00 65.94 231 ASP A CA 1
ATOM 1630 C C . ASP A 1 231 ? -26.361 6.247 7.428 1.00 65.94 231 ASP A C 1
ATOM 1632 O O . ASP A 1 231 ? -26.401 7.477 7.391 1.00 65.94 231 ASP A O 1
ATOM 1636 N N . ARG A 1 232 ? -26.973 5.519 6.487 1.00 56.22 232 ARG A N 1
ATOM 1637 C CA . ARG A 1 232 ? -27.671 6.114 5.333 1.00 56.22 232 ARG A CA 1
ATOM 1638 C C . ARG A 1 232 ? -28.836 7.038 5.732 1.00 56.22 232 ARG A C 1
ATOM 1640 O O . ARG A 1 232 ? -29.228 7.890 4.940 1.00 56.22 232 ARG A O 1
ATOM 1647 N N . VAL A 1 233 ? -29.386 6.880 6.940 1.00 53.81 233 VAL A N 1
ATOM 1648 C CA . VAL A 1 233 ? -30.448 7.742 7.491 1.00 53.81 233 VAL A CA 1
ATOM 1649 C C . VAL A 1 233 ? -29.858 9.040 8.054 1.00 53.81 233 VAL A C 1
ATOM 1651 O O . VAL A 1 233 ? -30.386 10.115 7.761 1.00 53.81 233 VAL A O 1
ATOM 1654 N N . ARG A 1 234 ? -28.727 8.986 8.771 1.00 53.97 234 ARG A N 1
ATOM 1655 C CA . ARG A 1 234 ? -28.038 10.183 9.283 1.00 53.97 234 ARG A CA 1
ATOM 1656 C C . ARG A 1 234 ? -27.190 10.892 8.230 1.00 53.97 234 ARG A C 1
ATOM 1658 O O . ARG A 1 234 ? -26.933 12.069 8.394 1.00 53.97 234 ARG A O 1
ATOM 1665 N N . ALA A 1 235 ? -26.825 10.256 7.117 1.00 53.25 235 ALA A N 1
ATOM 1666 C CA . ALA A 1 235 ? -26.197 10.931 5.974 1.00 53.25 235 ALA A CA 1
ATOM 1667 C C . ALA A 1 235 ? -27.186 11.830 5.202 1.00 53.25 235 ALA A C 1
ATOM 1669 O O . ALA A 1 235 ? -26.809 12.885 4.697 1.00 53.25 235 ALA A O 1
ATOM 1670 N N . VAL A 1 236 ? -28.467 11.440 5.134 1.00 54.44 236 VAL A N 1
ATOM 1671 C CA . VAL A 1 236 ? -29.534 12.223 4.478 1.00 54.44 236 VAL A CA 1
ATOM 1672 C C . VAL A 1 236 ? -30.098 13.311 5.405 1.00 54.44 236 VAL A C 1
ATOM 1674 O O . VAL A 1 236 ? -30.480 14.379 4.931 1.00 54.44 236 VAL A O 1
ATOM 1677 N N . HIS A 1 237 ? -30.100 13.078 6.722 1.00 55.81 237 HIS A N 1
ATOM 1678 C CA . HIS A 1 237 ? -30.548 14.029 7.754 1.00 55.81 237 HIS A CA 1
ATOM 1679 C C . HIS A 1 237 ? -29.403 14.543 8.644 1.00 55.81 237 HIS A C 1
ATOM 1681 O O . HIS A 1 237 ? -29.611 14.869 9.813 1.00 55.81 237 HIS A O 1
ATOM 1687 N N . GLY A 1 238 ? -28.183 14.564 8.109 1.00 58.69 238 GLY A N 1
ATOM 1688 C CA . GLY A 1 238 ? -26.971 14.849 8.873 1.00 58.69 238 GLY A CA 1
ATOM 1689 C C . GLY A 1 238 ? -26.887 16.280 9.374 1.00 58.69 238 GLY A C 1
ATOM 1690 O O . GLY A 1 238 ? -27.575 17.165 8.865 1.00 58.69 238 GLY A O 1
ATOM 1691 N N . ALA A 1 239 ? -26.013 16.480 10.366 1.00 57.81 239 ALA A N 1
ATOM 1692 C CA . ALA A 1 239 ? -25.736 17.770 10.986 1.00 57.81 239 ALA A CA 1
ATOM 1693 C C . ALA A 1 239 ? -25.599 18.883 9.932 1.00 57.81 239 ALA A C 1
ATOM 1695 O O . ALA A 1 239 ? -24.639 18.911 9.158 1.00 57.81 239 ALA A O 1
ATOM 1696 N N . GLN A 1 240 ? -26.552 19.814 9.910 1.00 67.62 240 GLN A N 1
ATOM 1697 C CA . GLN A 1 240 ? -26.563 20.950 8.987 1.00 67.62 240 GLN A CA 1
ATOM 1698 C C . GLN A 1 240 ? -25.568 22.030 9.415 1.00 67.62 240 GLN A C 1
ATOM 1700 O O . GLN A 1 240 ? -25.210 22.910 8.632 1.00 67.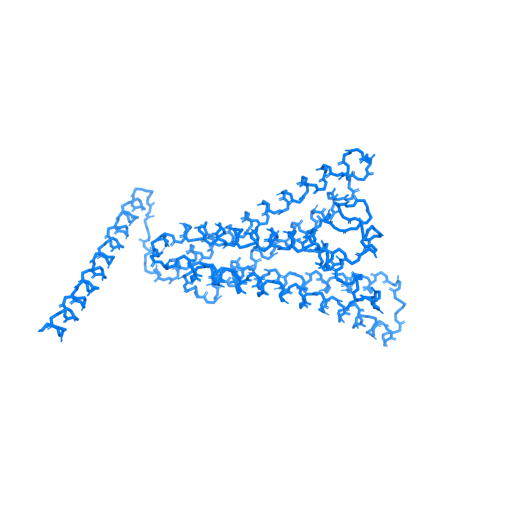62 240 GLN A O 1
ATOM 1705 N N . THR A 1 241 ? -25.089 21.953 10.658 1.00 78.94 241 THR A N 1
ATOM 1706 C CA . THR A 1 241 ? -24.119 22.887 11.222 1.00 78.94 241 THR A CA 1
ATOM 1707 C C . THR A 1 241 ? -22.917 22.167 11.829 1.00 78.94 241 THR A C 1
ATOM 1709 O O . THR A 1 241 ? -22.996 21.036 12.307 1.00 78.94 241 THR A O 1
ATOM 1712 N N . MET A 1 242 ? -21.774 22.860 11.880 1.00 76.56 242 MET A N 1
ATOM 1713 C CA . MET A 1 242 ? -20.569 22.349 12.549 1.00 76.56 242 MET A CA 1
ATOM 1714 C C . MET A 1 242 ? -20.786 22.089 14.049 1.00 76.56 242 MET A C 1
ATOM 1716 O O . MET A 1 242 ? -20.084 21.267 14.633 1.00 76.56 242 MET A O 1
ATOM 1720 N N . ILE A 1 243 ? -21.748 22.775 14.676 1.00 79.12 243 ILE A N 1
ATOM 1721 C CA . ILE A 1 243 ? -22.094 22.578 16.089 1.00 79.12 243 ILE A CA 1
ATOM 1722 C C . ILE A 1 243 ? -22.843 21.262 16.280 1.00 79.12 243 ILE A C 1
ATOM 1724 O O . ILE A 1 243 ? -22.453 20.472 17.134 1.00 79.12 243 ILE A O 1
ATOM 1728 N N . GLU A 1 244 ? -23.845 20.982 15.445 1.00 77.00 244 GLU A N 1
ATOM 1729 C CA . GLU A 1 244 ? -24.540 19.689 15.453 1.00 77.00 244 GLU A CA 1
ATOM 1730 C C . GLU A 1 244 ? -23.564 18.532 15.226 1.00 77.00 244 GLU A C 1
ATOM 1732 O O . GLU A 1 244 ? -23.650 17.518 15.911 1.00 77.00 244 GLU A O 1
ATOM 1737 N N . ARG A 1 245 ? -22.568 18.709 14.346 1.00 73.62 245 ARG A N 1
ATOM 1738 C CA . ARG A 1 245 ? -21.538 17.691 14.112 1.00 73.62 245 ARG A CA 1
ATOM 1739 C C . ARG A 1 245 ? -20.693 17.428 15.359 1.00 73.62 245 ARG A C 1
ATOM 1741 O O . ARG A 1 245 ? -20.420 16.276 15.662 1.00 73.62 245 ARG A O 1
ATOM 1748 N N . ARG A 1 246 ? -20.320 18.473 16.109 1.00 78.75 246 ARG A N 1
ATOM 1749 C CA . ARG A 1 246 ? -19.600 18.314 17.387 1.00 78.75 246 ARG A CA 1
ATOM 1750 C C . ARG A 1 246 ? -20.433 17.579 18.434 1.00 78.75 246 ARG A C 1
ATOM 1752 O O . ARG A 1 246 ? -19.872 16.768 19.162 1.00 78.75 246 ARG A O 1
ATOM 1759 N N . VAL A 1 247 ? -21.736 17.856 18.511 1.00 81.56 247 VAL A N 1
ATOM 1760 C CA . VAL A 1 247 ? -22.646 17.149 19.427 1.00 81.56 247 VAL A CA 1
ATOM 1761 C C . VAL A 1 247 ? -22.742 15.675 19.044 1.00 81.56 247 VAL A C 1
ATOM 1763 O O . VAL A 1 247 ? -22.554 14.828 19.905 1.00 81.56 247 VAL A O 1
ATOM 1766 N N . GLN A 1 248 ? -22.925 15.368 17.758 1.00 77.62 248 GLN A N 1
ATOM 1767 C CA . GLN A 1 248 ? -22.966 13.984 17.275 1.00 77.62 248 GLN A CA 1
ATOM 1768 C C . GLN A 1 248 ? -21.666 13.231 17.574 1.00 77.62 248 GLN A C 1
ATOM 1770 O O . GLN A 1 248 ? -21.716 12.140 18.123 1.00 77.62 248 GLN A O 1
ATOM 1775 N N . THR A 1 249 ? -20.500 13.834 17.319 1.00 77.00 249 THR A N 1
ATOM 1776 C CA . THR A 1 249 ? -19.213 13.210 17.671 1.00 77.00 249 THR A CA 1
ATOM 1777 C C . THR A 1 249 ? -19.087 12.958 19.175 1.00 77.00 249 THR A C 1
ATOM 1779 O O . THR A 1 249 ? -18.548 11.932 19.577 1.00 77.00 249 THR A O 1
ATOM 1782 N N . ALA A 1 250 ? -19.593 13.863 20.017 1.00 80.88 250 ALA A N 1
ATOM 1783 C CA . ALA A 1 250 ? -19.594 13.654 21.462 1.00 80.88 250 ALA A CA 1
ATOM 1784 C C . ALA A 1 250 ? -20.546 12.518 21.884 1.00 80.88 250 ALA A C 1
ATOM 1786 O O . ALA A 1 250 ? -20.189 11.728 22.754 1.00 80.88 250 ALA A O 1
ATOM 1787 N N . GLU A 1 251 ? -21.725 12.404 21.264 1.00 82.50 251 GLU A N 1
ATOM 1788 C CA . GLU A 1 251 ? -22.651 11.281 21.479 1.00 82.50 251 GLU A CA 1
ATOM 1789 C C . GLU A 1 251 ? -22.007 9.947 21.085 1.00 82.50 251 GLU A C 1
ATOM 1791 O O . GLU A 1 251 ? -22.028 9.005 21.876 1.00 82.50 251 GLU A O 1
ATOM 1796 N N . ASP A 1 252 ? -21.367 9.887 19.914 1.00 76.75 252 ASP A N 1
ATOM 1797 C CA . ASP A 1 252 ? -20.689 8.687 19.415 1.00 76.75 252 ASP A CA 1
ATOM 1798 C C . ASP A 1 252 ? -19.554 8.251 20.357 1.00 76.75 252 ASP A C 1
ATOM 1800 O O . ASP A 1 252 ? -19.413 7.065 20.658 1.00 76.75 252 ASP A O 1
ATOM 1804 N N . GLN A 1 253 ? -18.784 9.205 20.892 1.00 76.88 253 GLN A N 1
ATOM 1805 C CA . GLN A 1 253 ? -17.736 8.930 21.881 1.00 76.88 253 GLN A CA 1
ATOM 1806 C C . GLN A 1 253 ? -18.301 8.378 23.195 1.00 76.88 253 GLN A C 1
ATOM 1808 O O . GLN A 1 253 ? -17.731 7.448 23.767 1.00 76.88 253 GLN A O 1
ATOM 1813 N N . VAL A 1 254 ? -19.428 8.912 23.675 1.00 86.31 254 VAL A N 1
ATOM 1814 C CA . VAL A 1 254 ? -20.101 8.402 24.882 1.00 86.31 254 VAL A CA 1
ATOM 1815 C C . VAL A 1 254 ? -20.648 6.998 24.644 1.00 86.31 254 VAL A C 1
ATOM 1817 O O . VAL A 1 254 ? -20.507 6.134 25.512 1.00 86.31 254 VAL A O 1
ATOM 1820 N N . GLN A 1 255 ? -21.242 6.753 23.478 1.00 78.31 255 GLN A N 1
ATOM 1821 C CA . GLN A 1 255 ? -21.753 5.441 23.096 1.00 78.31 255 GLN A CA 1
ATOM 1822 C C . GLN A 1 255 ? -20.615 4.413 23.045 1.00 78.31 255 GLN A C 1
ATOM 1824 O O . GLN A 1 255 ? -20.700 3.381 23.704 1.00 78.31 255 GLN A O 1
ATOM 1829 N N . ALA A 1 256 ? -19.507 4.738 22.370 1.00 76.75 256 ALA A N 1
ATOM 1830 C CA . ALA A 1 256 ? -18.330 3.876 22.286 1.00 76.75 256 ALA A CA 1
ATOM 1831 C C . ALA A 1 256 ? -17.734 3.558 23.669 1.00 76.75 256 ALA A C 1
ATOM 1833 O O . ALA A 1 256 ? -17.456 2.398 23.965 1.00 76.75 256 ALA A O 1
ATOM 1834 N N . ALA A 1 257 ? -17.605 4.562 24.543 1.00 83.69 257 ALA A N 1
ATOM 1835 C CA . ALA A 1 257 ? -17.131 4.363 25.913 1.00 83.69 257 ALA A CA 1
ATOM 1836 C C . ALA A 1 257 ? -18.100 3.509 26.754 1.00 83.69 257 ALA A C 1
ATOM 1838 O O . ALA A 1 257 ? -17.683 2.749 27.629 1.00 83.69 257 ALA A O 1
ATOM 1839 N N . THR A 1 258 ? -19.405 3.622 26.495 1.00 87.50 258 THR A N 1
ATOM 1840 C CA . THR A 1 258 ? -20.436 2.817 27.163 1.00 87.50 258 THR A CA 1
ATOM 1841 C C . THR A 1 258 ? -20.360 1.357 26.723 1.00 87.50 258 THR A C 1
ATOM 1843 O O . THR A 1 258 ? -20.391 0.466 27.573 1.00 87.50 258 THR A O 1
ATOM 1846 N N . ASP A 1 259 ? -20.199 1.107 25.425 1.00 81.56 259 ASP A N 1
ATOM 1847 C CA . ASP A 1 259 ? -20.034 -0.236 24.865 1.00 81.56 259 ASP A CA 1
ATOM 1848 C C . ASP A 1 259 ? -18.760 -0.910 25.400 1.00 81.56 259 ASP A C 1
ATOM 1850 O O . ASP A 1 259 ? -18.794 -2.071 25.814 1.00 81.56 259 ASP A O 1
ATOM 1854 N N . GLU A 1 260 ? -17.651 -0.169 25.482 1.00 80.56 260 GLU A N 1
ATOM 1855 C CA . GLU A 1 260 ? -16.398 -0.644 26.079 1.00 80.56 260 GLU A CA 1
ATOM 1856 C C . GLU A 1 260 ? -16.574 -1.005 27.562 1.00 80.56 260 GLU A C 1
ATOM 1858 O O . GLU A 1 260 ? -16.161 -2.081 28.002 1.00 80.56 260 GLU A O 1
ATOM 1863 N N . LEU A 1 261 ? -17.260 -0.157 28.335 1.00 88.88 261 LEU A N 1
ATOM 1864 C CA . LEU A 1 261 ? -17.581 -0.440 29.734 1.00 88.88 261 LEU A CA 1
ATOM 1865 C C . LEU A 1 261 ? -18.445 -1.702 29.882 1.00 88.88 261 LEU A C 1
ATOM 1867 O O . LEU A 1 261 ? -18.254 -2.473 30.827 1.00 88.88 261 LEU A O 1
ATOM 1871 N N . HIS A 1 262 ? -19.405 -1.917 28.981 1.00 87.69 262 HIS A N 1
ATOM 1872 C CA . HIS A 1 262 ? -20.220 -3.129 28.963 1.00 87.69 262 HIS A CA 1
ATOM 1873 C C . HIS A 1 262 ? -19.374 -4.373 28.683 1.00 87.69 262 HIS A C 1
ATOM 1875 O O . HIS A 1 262 ? -19.449 -5.328 29.459 1.00 87.69 262 HIS A O 1
ATOM 1881 N N . ALA A 1 263 ? -18.509 -4.334 27.669 1.00 86.12 263 ALA A N 1
ATOM 1882 C CA . ALA A 1 263 ? -17.597 -5.432 27.352 1.00 86.12 263 ALA A CA 1
ATOM 1883 C C . ALA A 1 263 ? -16.647 -5.752 28.522 1.00 86.12 263 ALA A C 1
ATOM 1885 O O . ALA A 1 263 ? -16.473 -6.915 28.891 1.00 86.12 263 ALA A O 1
ATOM 1886 N N . ALA A 1 264 ? -16.091 -4.727 29.177 1.00 87.94 264 ALA A N 1
ATOM 1887 C CA . ALA A 1 264 ? -15.235 -4.899 30.349 1.00 87.94 264 ALA A CA 1
ATOM 1888 C C . ALA A 1 264 ? -15.984 -5.538 31.534 1.00 87.94 264 ALA A C 1
ATOM 1890 O O . ALA A 1 264 ? -15.437 -6.382 32.248 1.00 87.94 264 ALA A O 1
ATOM 1891 N N . ARG A 1 265 ? -17.257 -5.173 31.744 1.00 91.81 265 ARG A N 1
ATOM 1892 C CA . ARG A 1 265 ? -18.109 -5.777 32.783 1.00 91.81 265 ARG A CA 1
ATOM 1893 C C . ARG A 1 265 ? -18.426 -7.241 32.498 1.00 91.81 265 ARG A C 1
ATOM 1895 O O . ARG A 1 265 ? -18.444 -8.032 33.439 1.00 91.81 265 ARG A O 1
ATOM 1902 N N . GLU A 1 266 ? -18.667 -7.601 31.241 1.00 89.06 266 GLU A N 1
ATOM 1903 C CA . GLU A 1 266 ? -18.886 -8.992 30.835 1.00 89.06 266 GLU A CA 1
ATOM 1904 C C . GLU A 1 266 ? -17.629 -9.839 31.044 1.00 89.06 266 GLU A C 1
ATOM 1906 O O . GLU A 1 266 ? -17.706 -10.893 31.675 1.00 89.06 266 GLU A O 1
ATOM 1911 N N . ALA A 1 267 ? -16.462 -9.343 30.623 1.00 88.00 267 ALA A N 1
ATOM 1912 C CA . ALA A 1 267 ? -15.185 -10.018 30.848 1.00 88.00 267 ALA A CA 1
ATOM 1913 C C . ALA A 1 267 ? -14.911 -10.252 32.346 1.00 88.00 267 ALA A C 1
ATOM 1915 O O . ALA A 1 267 ? -14.552 -11.359 32.750 1.00 88.00 267 ALA A O 1
ATOM 1916 N N . LEU A 1 268 ? -15.168 -9.244 33.189 1.00 89.56 268 LEU A N 1
ATOM 1917 C CA . LEU A 1 268 ? -15.047 -9.366 34.645 1.00 89.56 268 LEU A CA 1
ATOM 1918 C C . LEU A 1 268 ? -16.038 -10.385 35.233 1.00 89.56 268 LEU A C 1
ATOM 1920 O O . LEU A 1 268 ? -15.717 -11.089 36.193 1.00 89.56 268 LEU A O 1
ATOM 1924 N N . ALA A 1 269 ? -17.260 -10.453 34.700 1.00 89.50 269 ALA A N 1
ATOM 1925 C CA . ALA A 1 269 ? -18.261 -11.416 35.147 1.00 89.50 269 ALA A CA 1
ATOM 1926 C C . ALA A 1 269 ? -17.842 -12.857 34.822 1.00 89.50 269 ALA A C 1
ATOM 1928 O O . ALA A 1 269 ? -17.988 -13.733 35.675 1.00 89.50 269 ALA A O 1
ATOM 1929 N N . GLU A 1 270 ? -17.285 -13.096 33.635 1.00 88.94 270 GLU A N 1
ATOM 1930 C CA . GLU A 1 270 ? -16.748 -14.400 33.234 1.00 88.94 270 GLU A CA 1
ATOM 1931 C C . GLU A 1 270 ? -15.534 -14.811 34.078 1.00 88.94 270 GLU A C 1
ATOM 1933 O O . GLU A 1 270 ? -15.471 -15.945 34.554 1.00 88.94 270 GLU A O 1
ATOM 1938 N N . GLU A 1 271 ? -14.617 -13.885 34.375 1.00 87.00 271 GLU A N 1
ATOM 1939 C CA . GLU A 1 271 ? -13.478 -14.160 35.261 1.00 87.00 271 GLU A CA 1
ATOM 1940 C C . GLU A 1 271 ? -13.938 -14.569 36.670 1.00 87.00 271 GLU A C 1
ATOM 1942 O O . GLU A 1 271 ? -13.444 -15.546 37.238 1.00 87.00 271 GLU A O 1
ATOM 1947 N N . ARG A 1 272 ? -14.941 -13.872 37.223 1.00 87.56 272 ARG A N 1
ATOM 1948 C CA . ARG A 1 272 ? -15.515 -14.195 38.539 1.00 87.56 272 ARG A CA 1
ATOM 1949 C C . ARG A 1 272 ? -16.202 -15.557 38.566 1.00 87.56 272 ARG A C 1
ATOM 1951 O O . ARG A 1 272 ? -16.056 -16.269 39.558 1.00 87.56 272 ARG A O 1
ATOM 1958 N N . LYS A 1 273 ? -16.924 -15.933 37.505 1.00 85.25 273 LYS A N 1
ATOM 1959 C CA . LYS A 1 273 ? -17.507 -17.280 37.377 1.00 85.25 273 LYS A CA 1
ATOM 1960 C C . LYS A 1 273 ? -16.411 -18.344 37.333 1.00 85.25 273 LYS A C 1
ATOM 1962 O O . LYS A 1 273 ? -16.457 -19.289 38.113 1.00 85.25 273 LYS A O 1
ATOM 1967 N N . GLY A 1 274 ? -15.384 -18.142 36.508 1.00 82.19 274 GLY A N 1
ATOM 1968 C CA . GLY A 1 274 ? -14.260 -19.072 36.394 1.00 82.19 274 GLY A CA 1
ATOM 1969 C C . GLY A 1 274 ? -13.442 -19.213 37.684 1.00 82.19 274 GLY A C 1
ATOM 1970 O O . GLY A 1 274 ? -12.905 -20.285 37.952 1.00 82.19 274 GLY A O 1
ATOM 1971 N N . ALA A 1 275 ? -13.353 -18.165 38.508 1.00 75.62 275 ALA A N 1
ATOM 1972 C CA . ALA A 1 275 ? -12.728 -18.235 39.829 1.00 75.62 275 ALA A CA 1
ATOM 1973 C C . ALA A 1 275 ? -13.582 -19.014 40.845 1.00 75.62 275 ALA A C 1
ATOM 1975 O O . ALA A 1 275 ? -13.028 -19.754 41.654 1.00 75.62 275 ALA A O 1
ATOM 1976 N N . ALA A 1 276 ? -14.911 -18.885 40.782 1.00 74.38 276 ALA A N 1
ATOM 1977 C CA . ALA A 1 276 ? -15.838 -19.613 41.650 1.00 74.38 276 ALA A CA 1
ATOM 1978 C C . ALA A 1 276 ? -15.906 -21.117 41.331 1.00 74.38 276 ALA A C 1
ATOM 1980 O O . ALA A 1 276 ? -16.107 -21.913 42.237 1.00 74.38 276 ALA A O 1
ATOM 1981 N N . GLU A 1 277 ? -15.706 -21.517 40.073 1.00 74.56 277 GLU A N 1
ATOM 1982 C CA . GLU A 1 277 ? -15.663 -22.933 39.665 1.00 74.56 277 GLU A CA 1
ATOM 1983 C C . GLU A 1 277 ? -14.350 -23.646 40.035 1.00 74.56 277 GLU A C 1
ATOM 1985 O O . GLU A 1 277 ? -14.289 -24.874 40.028 1.00 74.56 277 GLU A O 1
ATOM 1990 N N . ARG A 1 278 ? -13.283 -22.892 40.334 1.00 70.38 278 ARG A N 1
ATOM 1991 C CA . ARG A 1 278 ? -11.965 -23.431 40.723 1.00 70.38 278 ARG A CA 1
ATOM 1992 C C . ARG A 1 278 ? -11.759 -23.532 42.238 1.00 70.38 278 ARG A C 1
ATOM 1994 O O . ARG A 1 278 ? -10.739 -24.089 42.647 1.00 70.38 278 ARG A O 1
ATOM 2001 N N . ALA A 1 279 ? -12.656 -22.950 43.032 1.00 60.19 279 ALA A N 1
ATOM 2002 C CA . ALA A 1 279 ? -12.630 -22.955 44.496 1.00 60.19 279 ALA A CA 1
ATOM 2003 C C . ALA A 1 279 ? -13.484 -24.101 45.052 1.00 60.19 279 ALA A C 1
ATOM 2005 O O . ALA A 1 279 ? -13.055 -24.695 46.067 1.00 60.19 279 ALA A O 1
#

Foldseek 3Di:
DVPDVLLVVLLQVLCCLQQPQCEDDLGLHDVVVVPDCCCPDPNNVVVVVVVLVVQLVLLVVLLCLLQVLLVNNDDPDDPVVSSVLSSVLSVVVVVLSVVLSVCLVCLVVVLVVVCVVVVHPCPPVVSVVVSVVVNLVSQLVSQLVNLLCSLVSRNVDDFDPVQSSVLSNQLSVQLSVLSVVLVVQLVPQNPDSVCSNVSNVVSSVCNVVSNSVSSSSSSSSRSVVRVCVVCVVCVVVPDPDPVSVVVVVVVVVVVVVVVVVVVVVVVVVVVVVVVVVVD

Nearest PDB structures (foldseek):
  7vg4-assembly3_E  TM=2.848E-01  e=3.138E+00  Methylorubrum extorquens AM1
  5gtm-assembly1_A  TM=2.678E-01  e=5.337E+00  Homo sapiens

Sequence (279 aa):
LAGNPQAWDALIDAVDNVIPGLVGEGSLIDPDDLTEPIALSFAGALSLVGLIGAAIGAIGSLRTAIRTIADKVHDDVFFLLVMLRNLLLAIAIGAGLAAAAAATIIGTAGVGLVADIAGVPADHPLTRVVSTSVAVVVTFLLDTAAVALMFVALSGVKPPARVLWTGALLGGVGLTVLQQLSSLFVGGASSNPLLASFASLIALLLWINLSAQVILIASSYIVTGTLEYADRVRAVHGAQTMIERRVQTAEDQVQAATDELHAAREALAEERKGAAERA